Protein AF-A0A9W6NNM1-F1 (afdb_monomer_lite)

InterPro domains:
  IPR000524 Transcription regulator HTH, GntR [PF00392] (6-58)
  IPR000524 Transcription regulator HTH, GntR [PS50949] (2-71)
  IPR000524 Transcription regulator HTH, GntR [SM00345] (8-68)
  IPR004111 Tetracycline repressor TetR, C-terminal [PF02909] (150-247)
  IPR009057 Homedomain-like superfamily [SSF46689] (82-143)
  IPR036271 Tetracyclin repressor-like, C-terminal domain superfamily [SSF48498] (150-264)
  IPR036388 Winged helix-like DNA-binding domain superfamily [G3DSA:1.10.10.10] (6-77)
  IPR036390 Winged helix DNA-binding domain superfamily [SSF46785] (6-72)

Foldseek 3Di:
DQVLLVLLLLQQLLCDLVVVADAFRFDDDLVRSCVVQLADSVSSVSSVVVCVVLVQWDADPDDGGIHGHPCSNVSSVVDDRDPDSLVLSLVLLLVLLQVCCLPPNNVPDDLVSSCVSSHNRNSVCVCVNAVDDLSSLLVNLLVLLVVQAQDDDDDALLVSLVSLLVSLLVSCLSRLNNLVNADQDDVPHHPSSVNSLVSSLVRVVVVPDDSVRSSVLSVVSVCQSSVLSNQCRDPDPVCNVVSSVVSVVSSVVVSVVSSVVVVVD

Radius of gyration: 23.72 Å; chains: 1; bounding box: 53×34×66 Å

Structure (mmCIF, N/CA/C/O backbone):
data_AF-A0A9W6NNM1-F1
#
_entry.id   AF-A0A9W6NNM1-F1
#
loop_
_atom_site.group_PDB
_atom_site.id
_atom_site.type_symbol
_atom_site.label_atom_id
_atom_site.label_alt_id
_atom_site.label_comp_id
_atom_site.label_asym_id
_atom_site.label_entity_id
_atom_site.label_seq_id
_atom_site.pdbx_PDB_ins_code
_atom_site.Cartn_x
_atom_site.Cartn_y
_atom_site.Cartn_z
_atom_site.occupancy
_atom_site.B_iso_or_equiv
_atom_site.auth_seq_id
_atom_site.auth_comp_id
_atom_site.auth_asym_id
_atom_site.auth_atom_id
_atom_site.pdbx_PDB_model_num
ATOM 1 N N . MET A 1 1 ? 10.269 -14.898 -14.668 1.00 47.38 1 MET A N 1
ATOM 2 C CA . MET A 1 1 ? 10.491 -13.760 -15.596 1.00 47.38 1 MET A CA 1
ATOM 3 C C . MET A 1 1 ? 10.670 -12.488 -14.779 1.00 47.38 1 MET A C 1
ATOM 5 O O . MET A 1 1 ? 9.955 -12.329 -13.800 1.00 47.38 1 MET A O 1
ATOM 9 N N . THR A 1 2 ? 11.621 -11.609 -15.109 1.00 62.91 2 THR A N 1
ATOM 10 C CA . THR A 1 2 ? 11.837 -10.372 -14.338 1.00 62.91 2 THR A CA 1
ATOM 11 C C . THR A 1 2 ? 10.838 -9.312 -14.796 1.00 62.91 2 THR A C 1
ATOM 13 O O . THR A 1 2 ? 10.978 -8.783 -15.895 1.00 62.91 2 THR A O 1
ATOM 16 N N . ARG A 1 3 ? 9.840 -9.011 -13.957 1.00 73.44 3 ARG A N 1
ATOM 17 C CA . ARG A 1 3 ? 8.774 -8.016 -14.197 1.00 73.44 3 ARG A CA 1
ATOM 18 C C . ARG A 1 3 ? 9.312 -6.655 -14.688 1.00 73.44 3 ARG A C 1
ATOM 20 O O . ARG A 1 3 ? 8.684 -6.033 -15.526 1.00 73.44 3 ARG A O 1
ATOM 27 N N . PHE A 1 4 ? 10.538 -6.283 -14.297 1.00 78.38 4 PHE A N 1
ATOM 28 C CA . PHE A 1 4 ? 11.210 -5.045 -14.725 1.00 78.38 4 PHE A CA 1
ATOM 29 C C . PHE A 1 4 ? 11.399 -4.900 -16.237 1.00 78.38 4 PHE A C 1
ATOM 31 O O . PHE A 1 4 ? 11.200 -3.820 -16.778 1.00 78.38 4 PHE A O 1
ATOM 38 N N . ALA A 1 5 ? 11.791 -5.971 -16.932 1.00 84.81 5 ALA A N 1
ATOM 39 C CA . ALA A 1 5 ? 11.996 -5.884 -18.376 1.00 84.81 5 ALA A CA 1
ATOM 40 C C . ALA A 1 5 ? 10.668 -5.623 -19.105 1.00 84.81 5 ALA A C 1
ATOM 42 O O . ALA A 1 5 ? 10.653 -4.891 -20.086 1.00 84.81 5 ALA A O 1
ATOM 43 N N . ALA A 1 6 ? 9.561 -6.172 -18.593 1.00 85.12 6 ALA A N 1
ATOM 44 C CA . ALA A 1 6 ? 8.229 -5.947 -19.145 1.00 85.12 6 ALA A CA 1
ATOM 45 C C . ALA A 1 6 ? 7.755 -4.496 -18.954 1.00 85.12 6 ALA A C 1
ATOM 47 O O . ALA A 1 6 ? 7.124 -3.956 -19.853 1.00 85.12 6 ALA A O 1
ATOM 48 N N . ASP A 1 7 ? 8.107 -3.845 -17.842 1.00 84.75 7 ASP A N 1
ATOM 49 C CA . ASP A 1 7 ? 7.767 -2.431 -17.620 1.00 84.75 7 ASP A CA 1
ATOM 50 C C . ASP A 1 7 ? 8.522 -1.506 -18.588 1.00 84.75 7 ASP A C 1
ATOM 52 O O . ASP A 1 7 ? 7.923 -0.603 -19.165 1.00 84.75 7 ASP A O 1
ATOM 56 N N . ILE A 1 8 ? 9.816 -1.776 -18.821 1.00 88.12 8 ILE A N 1
ATOM 57 C CA . ILE A 1 8 ? 10.625 -1.050 -19.818 1.00 88.12 8 ILE A CA 1
ATOM 58 C C . ILE A 1 8 ? 10.005 -1.198 -21.210 1.00 88.12 8 ILE A C 1
ATOM 60 O O . ILE A 1 8 ? 9.885 -0.229 -21.954 1.00 88.12 8 ILE A O 1
ATOM 64 N N . VAL A 1 9 ? 9.606 -2.421 -21.564 1.00 89.81 9 VAL A N 1
ATOM 65 C CA . VAL A 1 9 ? 8.931 -2.710 -22.834 1.00 89.81 9 VAL A CA 1
ATOM 66 C C . VAL A 1 9 ? 7.615 -1.940 -22.927 1.00 89.81 9 VAL A C 1
ATOM 68 O O . VAL A 1 9 ? 7.349 -1.330 -23.958 1.00 89.81 9 VAL A O 1
ATOM 71 N N . ALA A 1 10 ? 6.810 -1.933 -21.863 1.00 87.38 10 ALA A N 1
ATOM 72 C CA . ALA A 1 10 ? 5.526 -1.248 -21.848 1.00 87.38 10 ALA A CA 1
ATOM 73 C C . ALA A 1 10 ? 5.683 0.265 -22.080 1.00 87.38 10 ALA A C 1
ATOM 75 O O . ALA A 1 10 ? 4.987 0.818 -22.927 1.00 87.38 10 ALA A O 1
ATOM 76 N N . ASP A 1 11 ? 6.610 0.931 -21.389 1.00 88.69 11 ASP A N 1
ATOM 77 C CA . ASP A 1 11 ? 6.893 2.361 -21.596 1.00 88.69 11 ASP A CA 1
ATOM 78 C C . ASP A 1 11 ? 7.367 2.662 -23.021 1.00 88.69 11 ASP A C 1
ATOM 80 O O . ASP A 1 11 ? 6.880 3.589 -23.667 1.00 88.69 11 ASP A O 1
ATOM 84 N N . LEU A 1 12 ? 8.276 1.842 -23.558 1.00 89.88 12 LEU A N 1
ATOM 85 C CA . LEU A 1 12 ? 8.754 2.024 -24.926 1.00 89.88 12 LEU A CA 1
ATOM 86 C C . LEU A 1 12 ? 7.632 1.805 -25.953 1.00 89.88 12 LEU A C 1
ATOM 88 O O . LEU A 1 12 ? 7.562 2.557 -26.923 1.00 89.88 12 LEU A O 1
ATOM 92 N N . ARG A 1 13 ? 6.702 0.866 -25.720 1.00 90.25 13 ARG A N 1
ATOM 93 C CA . ARG A 1 13 ? 5.467 0.745 -26.518 1.00 90.25 13 ARG A CA 1
ATOM 94 C C . ARG A 1 13 ? 4.619 2.012 -26.430 1.00 90.25 13 ARG A C 1
ATOM 96 O O . ARG A 1 13 ? 4.161 2.492 -27.460 1.00 90.25 13 ARG A O 1
ATOM 103 N N . ALA A 1 14 ? 4.434 2.565 -25.231 1.00 86.88 14 ALA A N 1
ATOM 104 C CA . ALA A 1 14 ? 3.648 3.781 -25.020 1.00 86.88 14 ALA A CA 1
ATOM 105 C C . ALA A 1 14 ? 4.206 4.962 -25.823 1.00 86.88 14 ALA A C 1
ATOM 107 O O . ALA A 1 14 ? 3.459 5.661 -26.498 1.00 86.88 14 ALA A O 1
ATOM 108 N N . ARG A 1 15 ? 5.532 5.131 -25.813 1.00 89.81 15 ARG A N 1
ATOM 109 C CA . ARG A 1 15 ? 6.238 6.165 -26.582 1.00 89.81 15 ARG A CA 1
ATOM 110 C C . ARG A 1 15 ? 6.127 5.960 -28.094 1.00 89.81 15 ARG A C 1
ATOM 112 O O . ARG A 1 15 ? 6.016 6.936 -28.828 1.00 89.81 15 ARG A O 1
ATOM 119 N N . ILE A 1 16 ? 6.110 4.711 -28.565 1.00 89.69 16 ILE A N 1
ATOM 120 C CA . ILE A 1 16 ? 5.834 4.397 -29.977 1.00 89.69 16 ILE A CA 1
ATOM 121 C C . ILE A 1 16 ? 4.392 4.786 -30.340 1.00 89.69 16 ILE A C 1
ATOM 123 O O . ILE A 1 16 ? 4.179 5.445 -31.354 1.00 89.69 16 ILE A O 1
ATOM 127 N N . VAL A 1 17 ? 3.406 4.435 -29.504 1.00 87.75 17 VAL A N 1
ATOM 128 C CA . VAL A 1 17 ? 1.986 4.786 -29.721 1.00 87.75 17 VAL A CA 1
ATOM 129 C C . VAL A 1 17 ? 1.766 6.300 -29.693 1.00 87.75 17 VAL A C 1
ATOM 131 O O . VAL A 1 17 ? 1.028 6.824 -30.522 1.00 87.75 17 VAL A O 1
ATOM 134 N N . ALA A 1 18 ? 2.424 7.009 -28.774 1.00 86.50 18 ALA A N 1
ATOM 135 C CA . ALA A 1 18 ? 2.362 8.465 -28.670 1.00 86.50 18 ALA A CA 1
ATOM 136 C C . ALA A 1 18 ? 3.067 9.190 -29.835 1.00 86.50 18 ALA A C 1
ATOM 138 O O . ALA A 1 18 ? 2.847 10.383 -30.034 1.00 86.50 18 ALA A O 1
ATOM 139 N N . GLY A 1 19 ? 3.891 8.483 -30.618 1.00 87.56 19 GLY A N 1
ATOM 140 C CA . GLY A 1 19 ? 4.673 9.052 -31.718 1.00 87.56 19 GLY A CA 1
ATOM 141 C C . GLY A 1 19 ? 5.993 9.707 -31.292 1.00 87.56 19 GLY A C 1
ATOM 142 O O . GLY A 1 19 ? 6.656 10.322 -32.130 1.00 87.56 19 GLY A O 1
ATOM 143 N N . ASP A 1 20 ? 6.393 9.546 -30.027 1.00 89.75 20 ASP A N 1
ATOM 144 C CA . ASP A 1 20 ? 7.685 9.997 -29.486 1.00 89.75 20 ASP A CA 1
ATOM 145 C C . ASP A 1 20 ? 8.862 9.151 -29.999 1.00 89.75 20 ASP A C 1
ATOM 147 O O . ASP A 1 20 ? 10.011 9.584 -29.941 1.00 89.75 20 ASP A O 1
ATOM 151 N N . LEU A 1 21 ? 8.582 7.921 -30.445 1.00 91.81 21 LEU A N 1
ATOM 152 C CA . LEU A 1 21 ? 9.523 7.014 -31.104 1.00 91.81 21 LEU A CA 1
ATOM 153 C C . LEU A 1 21 ? 8.916 6.553 -32.431 1.00 91.81 21 LEU A C 1
ATOM 155 O O . LEU A 1 21 ? 8.003 5.724 -32.450 1.00 91.81 21 LEU A O 1
ATOM 159 N N . LYS A 1 22 ? 9.403 7.100 -33.545 1.00 92.81 22 LYS A N 1
ATOM 160 C CA . LYS A 1 22 ? 8.799 6.885 -34.869 1.00 92.81 22 LYS A CA 1
ATOM 161 C C . LYS A 1 22 ? 9.407 5.684 -35.594 1.00 92.81 22 LYS A C 1
ATOM 163 O O . LYS A 1 22 ? 10.574 5.362 -35.373 1.00 92.81 22 LYS A O 1
ATOM 168 N N . PRO A 1 23 ? 8.665 5.046 -36.518 1.00 94.75 23 PRO A N 1
ATOM 169 C CA . PRO A 1 23 ? 9.226 4.024 -37.395 1.00 94.75 23 PRO A CA 1
ATOM 170 C C . PRO A 1 23 ? 10.518 4.476 -38.085 1.00 94.75 23 PRO A C 1
ATOM 172 O O . PRO A 1 23 ? 10.583 5.564 -38.655 1.00 94.75 23 PRO A O 1
ATOM 175 N N . GLY A 1 24 ? 11.547 3.630 -38.036 1.00 92.06 24 GLY A N 1
ATOM 176 C CA . GLY A 1 24 ? 12.879 3.914 -38.575 1.00 92.06 24 GLY A CA 1
ATOM 177 C C . GLY A 1 24 ? 13.810 4.689 -37.636 1.00 92.06 24 GLY A C 1
ATOM 178 O O . GLY A 1 24 ? 15.014 4.720 -37.896 1.00 92.06 24 GLY A O 1
ATOM 179 N N . GLU A 1 25 ? 13.312 5.263 -36.537 1.00 93.38 25 GLU A N 1
ATOM 180 C CA . GLU A 1 25 ? 14.163 5.883 -35.518 1.00 93.38 25 GLU A CA 1
ATOM 181 C C . GLU A 1 25 ? 14.853 4.830 -34.651 1.00 93.38 25 GLU A C 1
ATOM 183 O O . GLU A 1 25 ? 14.356 3.716 -34.447 1.00 93.38 25 GLU A O 1
ATOM 188 N N . PHE A 1 26 ? 16.020 5.194 -34.122 1.00 93.06 26 PHE A N 1
ATOM 189 C CA . PHE A 1 26 ? 16.743 4.351 -33.182 1.00 93.06 26 PHE A CA 1
ATOM 190 C C . PHE A 1 26 ? 15.998 4.264 -31.852 1.00 93.06 26 PHE A C 1
ATOM 192 O O . PHE A 1 26 ? 15.598 5.272 -31.271 1.00 93.06 26 PHE A O 1
ATOM 199 N N . LEU A 1 27 ? 15.879 3.045 -31.333 1.00 92.81 27 LEU A N 1
ATOM 200 C CA . LEU A 1 27 ? 15.485 2.839 -29.949 1.00 92.81 27 LEU A CA 1
ATOM 201 C C . LEU A 1 27 ? 16.597 3.305 -28.999 1.00 92.81 27 LEU A C 1
ATOM 203 O O . LEU A 1 27 ? 17.778 3.224 -29.358 1.00 92.81 27 LEU A O 1
ATOM 207 N N . PRO A 1 28 ? 16.242 3.699 -27.760 1.00 93.00 28 PRO A N 1
ATOM 208 C CA . PRO A 1 28 ? 17.223 3.966 -26.721 1.00 93.00 28 PRO A CA 1
ATOM 209 C C . PRO A 1 28 ? 18.210 2.806 -26.568 1.00 93.00 28 PRO A C 1
ATOM 211 O O . PRO A 1 28 ? 17.838 1.630 -26.511 1.00 93.00 28 PRO A O 1
ATOM 214 N N . THR A 1 29 ? 19.488 3.144 -26.482 1.00 93.19 29 THR A N 1
ATOM 215 C CA . THR A 1 29 ? 20.568 2.187 -26.259 1.00 93.19 29 THR A CA 1
ATOM 216 C C . THR A 1 29 ? 20.447 1.539 -24.880 1.00 93.19 29 THR A C 1
ATOM 218 O O . THR A 1 29 ? 19.875 2.106 -23.948 1.00 93.19 29 THR A O 1
ATOM 221 N N . ALA A 1 30 ? 21.081 0.377 -24.687 1.00 90.81 30 ALA A N 1
ATOM 222 C CA . ALA A 1 30 ? 21.133 -0.265 -23.371 1.00 90.81 30 ALA A CA 1
ATOM 223 C C . ALA A 1 30 ? 21.687 0.677 -22.279 1.00 90.81 30 ALA A C 1
ATOM 225 O O . ALA A 1 30 ? 21.234 0.624 -21.135 1.00 90.81 30 ALA A O 1
ATOM 226 N N . LYS A 1 31 ? 22.623 1.573 -22.633 1.00 89.75 31 LYS A N 1
ATOM 227 C CA . LYS A 1 31 ? 23.178 2.594 -21.731 1.00 89.75 31 LYS A CA 1
ATOM 228 C C . LYS A 1 31 ? 22.125 3.631 -21.330 1.00 89.75 31 LYS A C 1
ATOM 230 O O . LYS A 1 31 ? 22.012 3.945 -20.148 1.00 89.75 31 LYS A O 1
ATOM 235 N N . GLU A 1 32 ? 21.352 4.136 -22.287 1.00 91.50 32 GLU A N 1
ATOM 236 C CA . GLU A 1 32 ? 20.282 5.109 -22.035 1.00 91.50 32 GLU A CA 1
ATOM 237 C C . GLU A 1 32 ? 19.132 4.488 -21.237 1.00 91.50 32 GLU A C 1
ATOM 239 O O . GLU A 1 32 ? 18.669 5.095 -20.273 1.00 91.50 32 GLU A O 1
ATOM 244 N N . ILE A 1 33 ? 18.740 3.247 -21.551 1.00 90.56 33 ILE A N 1
ATOM 245 C CA . ILE A 1 33 ? 17.739 2.495 -20.778 1.00 90.56 33 ILE A CA 1
ATOM 246 C C . ILE A 1 33 ? 18.215 2.320 -19.332 1.00 90.56 33 ILE A C 1
ATOM 248 O O . ILE A 1 33 ? 17.487 2.647 -18.399 1.00 90.56 33 ILE A O 1
ATOM 252 N N . THR A 1 34 ? 19.455 1.864 -19.134 1.00 90.31 34 THR A N 1
ATOM 253 C CA . THR A 1 34 ? 20.061 1.701 -17.800 1.00 90.31 34 THR A CA 1
ATOM 254 C C . THR A 1 34 ? 20.037 3.024 -17.025 1.00 90.31 34 THR A C 1
ATOM 256 O O . THR A 1 34 ? 19.608 3.054 -15.873 1.00 90.31 34 THR A O 1
ATOM 259 N N . ALA A 1 35 ? 20.436 4.133 -17.655 1.00 87.38 35 ALA A N 1
ATOM 260 C CA . ALA A 1 35 ? 20.478 5.445 -17.011 1.00 87.38 35 ALA A CA 1
ATOM 261 C C . ALA A 1 35 ? 19.081 5.991 -16.654 1.00 87.38 35 ALA A C 1
ATOM 263 O O . ALA A 1 35 ? 18.896 6.520 -15.553 1.00 87.38 35 ALA A O 1
ATOM 264 N N . GLY A 1 36 ? 18.107 5.850 -17.559 1.00 85.88 36 GLY A N 1
ATOM 265 C CA . GLY A 1 36 ? 16.739 6.349 -17.381 1.00 85.88 36 GLY A CA 1
ATOM 266 C C . GLY A 1 36 ? 15.908 5.526 -16.395 1.00 85.88 36 GLY A C 1
ATOM 267 O O . GLY A 1 36 ? 15.121 6.082 -15.630 1.00 85.88 36 GLY A O 1
ATOM 268 N N . TRP A 1 37 ? 16.117 4.209 -16.366 1.00 86.62 37 TRP A N 1
ATOM 269 C CA . TRP A 1 37 ? 15.367 3.286 -15.509 1.00 86.62 37 TRP A CA 1
ATOM 270 C C . TRP A 1 37 ? 16.076 2.930 -14.204 1.00 86.62 37 TRP A C 1
ATOM 272 O O . TRP A 1 37 ? 15.474 2.311 -13.329 1.00 86.62 37 TRP A O 1
ATOM 282 N N . GLY A 1 38 ? 17.362 3.269 -14.073 1.00 84.19 38 GLY A N 1
ATOM 283 C CA . GLY A 1 38 ? 18.204 2.761 -12.988 1.00 84.19 38 GLY A CA 1
ATOM 284 C C . GLY A 1 38 ? 18.326 1.234 -12.999 1.00 84.19 38 GLY A C 1
ATOM 285 O O . GLY A 1 38 ? 18.593 0.633 -11.962 1.00 84.19 38 GLY A O 1
ATOM 286 N N . ALA A 1 39 ? 18.073 0.596 -14.144 1.00 87.06 39 ALA A N 1
ATOM 287 C CA . ALA A 1 39 ? 18.099 -0.852 -14.304 1.00 87.06 39 ALA A CA 1
ATOM 288 C C . ALA A 1 39 ? 19.531 -1.367 -14.491 1.00 87.06 39 ALA A C 1
ATOM 290 O O . ALA A 1 39 ? 20.412 -0.626 -14.917 1.00 87.06 39 ALA A O 1
ATOM 291 N N . THR A 1 40 ? 19.772 -2.655 -14.237 1.00 88.00 40 THR A N 1
ATOM 292 C CA . THR A 1 40 ? 21.024 -3.288 -14.682 1.00 88.00 40 THR A CA 1
ATOM 293 C C . THR A 1 40 ? 21.082 -3.406 -16.206 1.00 88.00 40 THR A C 1
ATOM 295 O O . THR A 1 40 ? 20.058 -3.555 -16.880 1.00 88.00 40 THR A O 1
ATOM 298 N N . THR A 1 41 ? 22.299 -3.466 -16.747 1.00 89.12 41 THR A N 1
ATOM 299 C CA . THR A 1 41 ? 22.547 -3.712 -18.174 1.00 89.12 41 THR A CA 1
ATOM 300 C C . THR A 1 41 ? 21.880 -5.003 -18.670 1.00 89.12 41 THR A C 1
ATOM 302 O O . THR A 1 41 ? 21.341 -5.041 -19.773 1.00 89.12 41 THR A O 1
ATOM 305 N N . ALA A 1 42 ? 21.858 -6.060 -17.848 1.00 88.50 42 ALA A N 1
ATOM 306 C CA . ALA A 1 42 ? 21.208 -7.327 -18.190 1.00 88.50 42 ALA A CA 1
ATOM 307 C C . ALA A 1 42 ? 19.686 -7.170 -18.360 1.00 88.50 42 ALA A C 1
ATOM 309 O O . ALA A 1 42 ? 19.101 -7.729 -19.289 1.00 88.50 42 ALA A O 1
ATOM 310 N N . THR A 1 43 ? 19.044 -6.376 -17.498 1.00 89.44 43 THR A N 1
ATOM 311 C CA . THR A 1 43 ? 17.615 -6.063 -17.612 1.00 89.44 43 THR A CA 1
ATOM 312 C C . THR A 1 43 ? 17.321 -5.222 -18.856 1.00 89.44 43 THR A C 1
ATOM 314 O O . THR A 1 43 ? 16.353 -5.514 -19.558 1.00 89.44 43 THR A O 1
ATOM 317 N N . ALA A 1 44 ? 18.174 -4.241 -19.174 1.00 91.06 44 ALA A N 1
ATOM 318 C CA . ALA A 1 44 ? 18.038 -3.432 -20.387 1.00 91.06 44 ALA A CA 1
ATOM 319 C C . ALA A 1 44 ? 18.110 -4.294 -21.661 1.00 91.06 44 ALA A C 1
ATOM 321 O O . ALA A 1 44 ? 17.214 -4.226 -22.500 1.00 91.06 44 ALA A O 1
ATOM 322 N N . TYR A 1 45 ? 19.110 -5.177 -21.773 1.00 92.38 45 TYR A N 1
ATOM 323 C CA . TYR A 1 45 ? 19.209 -6.094 -22.915 1.00 92.38 45 TYR A CA 1
ATOM 324 C C . TYR A 1 45 ? 18.016 -7.043 -23.018 1.00 92.38 45 TYR A C 1
ATOM 326 O O . TYR A 1 45 ? 17.551 -7.331 -24.119 1.00 92.38 45 TYR A O 1
ATOM 334 N N . LYS A 1 46 ? 17.481 -7.501 -21.884 1.00 91.81 46 LYS A N 1
ATOM 335 C CA . LYS A 1 46 ? 16.293 -8.354 -21.875 1.00 91.81 46 LYS A CA 1
ATOM 336 C C . LYS A 1 46 ? 15.047 -7.625 -22.380 1.00 91.81 46 LYS A C 1
ATOM 338 O O . LYS A 1 46 ? 14.276 -8.219 -23.124 1.00 91.81 46 LYS A O 1
ATOM 343 N N . ALA A 1 47 ? 14.864 -6.357 -22.015 1.00 91.69 47 ALA A N 1
ATOM 344 C CA . ALA A 1 47 ? 13.779 -5.531 -22.542 1.00 91.69 47 ALA A CA 1
ATOM 345 C C . ALA A 1 47 ? 13.920 -5.303 -24.057 1.00 91.69 47 ALA A C 1
ATOM 347 O O . ALA A 1 47 ? 12.957 -5.467 -24.801 1.00 91.69 47 ALA A O 1
ATOM 348 N N . MET A 1 48 ? 15.136 -5.005 -24.526 1.00 93.44 48 MET A N 1
ATOM 349 C CA . MET A 1 48 ? 15.428 -4.855 -25.957 1.00 93.44 48 MET A CA 1
ATOM 350 C C . MET A 1 48 ? 15.139 -6.137 -26.750 1.00 93.44 48 MET A C 1
ATOM 352 O O . MET A 1 48 ? 14.596 -6.070 -27.850 1.00 93.44 48 MET A O 1
ATOM 356 N N . GLU A 1 49 ? 15.467 -7.307 -26.196 1.00 92.56 49 GLU A N 1
ATOM 357 C CA . GLU A 1 49 ? 15.163 -8.586 -26.842 1.00 92.56 49 GLU A CA 1
ATOM 358 C C . GLU A 1 49 ? 13.654 -8.870 -26.887 1.00 92.56 49 GLU A C 1
ATOM 360 O O . GLU A 1 49 ? 13.168 -9.358 -27.903 1.00 92.56 49 GLU A O 1
ATOM 365 N N . LEU A 1 50 ? 12.895 -8.511 -25.846 1.00 92.69 50 LEU A N 1
ATOM 366 C CA . LEU A 1 50 ? 11.431 -8.638 -25.848 1.00 92.69 50 LEU A CA 1
ATOM 367 C C . LEU A 1 50 ? 10.777 -7.757 -26.921 1.00 92.69 50 LEU A C 1
ATOM 369 O O . LEU A 1 50 ? 9.973 -8.258 -27.701 1.00 92.69 50 LEU A O 1
ATOM 373 N N . LEU A 1 51 ? 11.186 -6.487 -27.043 1.00 92.31 51 LEU A N 1
ATOM 374 C CA . LEU A 1 51 ? 10.713 -5.605 -28.124 1.00 92.31 51 LEU A CA 1
ATOM 375 C C . LEU A 1 51 ? 10.973 -6.209 -29.510 1.00 92.31 51 LEU A C 1
ATOM 377 O O . LEU A 1 51 ? 10.165 -6.069 -30.426 1.00 92.31 51 LEU A O 1
ATOM 381 N N . ARG A 1 52 ? 12.105 -6.900 -29.666 1.00 93.44 52 ARG A N 1
ATOM 382 C CA . ARG A 1 52 ? 12.471 -7.564 -30.917 1.00 93.44 52 ARG A CA 1
ATOM 383 C C . ARG A 1 52 ? 11.609 -8.799 -31.190 1.00 93.44 52 ARG A C 1
ATOM 385 O O . ARG A 1 52 ? 11.213 -9.018 -32.329 1.00 93.44 52 ARG A O 1
ATOM 392 N N . GLN A 1 53 ? 11.317 -9.596 -30.163 1.00 92.31 53 GLN A N 1
ATOM 393 C CA . GLN A 1 53 ? 10.438 -10.770 -30.259 1.00 92.31 53 GLN A CA 1
ATOM 394 C C . GLN A 1 53 ? 8.993 -10.388 -30.587 1.00 92.31 53 GLN A C 1
ATOM 396 O O . GLN A 1 53 ? 8.311 -11.119 -31.297 1.00 92.31 53 GLN A O 1
ATOM 401 N N . GLU A 1 54 ? 8.554 -9.225 -30.119 1.00 90.88 54 GLU A N 1
ATOM 402 C CA . GLU A 1 54 ? 7.228 -8.670 -30.395 1.00 90.88 54 GLU A CA 1
ATOM 403 C C . GLU A 1 54 ? 7.133 -7.981 -31.760 1.00 90.88 54 GLU A C 1
ATOM 405 O O . GLU A 1 54 ? 6.062 -7.526 -32.140 1.00 90.88 54 GLU A O 1
ATOM 410 N N . GLY A 1 55 ? 8.238 -7.884 -32.505 1.00 91.19 55 GLY A N 1
ATOM 411 C CA . GLY A 1 55 ? 8.269 -7.222 -33.809 1.00 91.19 55 GLY A CA 1
ATOM 412 C C . GLY A 1 55 ? 8.244 -5.694 -33.742 1.00 91.19 55 GLY A C 1
ATOM 413 O O . GLY A 1 55 ? 8.150 -5.056 -34.783 1.00 91.19 55 GLY A O 1
ATOM 414 N N . LEU A 1 56 ? 8.374 -5.094 -32.554 1.00 91.88 56 LEU A N 1
ATOM 415 C CA . LEU A 1 56 ? 8.441 -3.639 -32.352 1.00 91.88 56 LEU A CA 1
ATOM 416 C C . LEU A 1 56 ? 9.818 -3.063 -32.708 1.00 91.88 56 LEU A C 1
ATOM 418 O O . LEU A 1 56 ? 9.944 -1.881 -33.024 1.00 91.88 56 LEU A O 1
ATOM 422 N N . ALA A 1 57 ? 10.855 -3.901 -32.646 1.00 94.06 57 ALA A N 1
ATOM 423 C CA . ALA A 1 57 ? 12.238 -3.526 -32.899 1.00 94.06 57 ALA A CA 1
ATOM 424 C C . ALA A 1 57 ? 12.912 -4.464 -33.906 1.00 94.06 57 ALA A C 1
ATOM 426 O O . ALA A 1 57 ? 12.757 -5.683 -33.834 1.00 94.06 57 ALA A O 1
ATOM 427 N N . ALA A 1 58 ? 13.753 -3.914 -34.779 1.00 92.88 58 ALA A N 1
ATOM 428 C CA . ALA A 1 58 ? 14.626 -4.685 -35.662 1.00 92.88 58 ALA A CA 1
ATOM 429 C C . ALA A 1 58 ? 16.080 -4.215 -35.550 1.00 92.88 58 ALA A C 1
ATOM 431 O O . ALA A 1 58 ? 16.357 -3.054 -35.255 1.00 92.88 58 ALA A O 1
ATOM 432 N N . LYS A 1 59 ? 17.032 -5.124 -35.796 1.00 91.06 59 LYS A N 1
ATOM 433 C CA . LYS A 1 59 ? 18.443 -4.743 -35.944 1.00 91.06 59 LYS A CA 1
ATOM 434 C C . LYS A 1 59 ? 18.608 -3.914 -37.213 1.00 91.06 59 LYS A C 1
ATOM 436 O O . LYS A 1 59 ? 18.029 -4.245 -38.244 1.00 91.06 59 LYS A O 1
ATOM 441 N N . VAL A 1 60 ? 19.434 -2.875 -37.148 1.00 87.75 60 VAL A N 1
ATOM 442 C CA . VAL A 1 60 ? 19.771 -2.086 -38.338 1.00 87.75 60 VAL A CA 1
ATOM 443 C C . VAL A 1 60 ? 20.559 -2.946 -39.325 1.00 87.75 60 VAL A C 1
ATOM 445 O O . VAL A 1 60 ? 21.462 -3.681 -38.931 1.00 87.75 60 VAL A O 1
ATOM 448 N N . VAL A 1 61 ? 20.233 -2.842 -40.617 1.00 76.44 61 VAL A N 1
ATOM 449 C CA . VAL A 1 61 ? 20.878 -3.619 -41.694 1.00 76.44 61 VAL A CA 1
ATOM 450 C C . VAL A 1 61 ? 22.368 -3.273 -41.834 1.00 76.44 61 VAL A C 1
ATOM 452 O O . VAL A 1 61 ? 23.181 -4.133 -42.162 1.00 76.44 61 VAL A O 1
ATOM 455 N N . ARG A 1 62 ? 22.740 -2.013 -41.572 1.00 75.62 62 ARG A N 1
ATOM 456 C CA . ARG A 1 62 ? 24.124 -1.520 -41.560 1.00 75.62 62 ARG A CA 1
ATOM 457 C C . ARG A 1 62 ? 24.334 -0.606 -40.350 1.00 75.62 62 ARG A C 1
ATOM 459 O O . ARG A 1 62 ? 23.875 0.530 -40.365 1.00 75.62 62 ARG A O 1
ATOM 466 N N . GLY A 1 63 ? 25.007 -1.099 -39.310 1.00 73.12 63 GLY A N 1
ATOM 467 C CA . GLY A 1 63 ? 25.311 -0.339 -38.090 1.00 73.12 63 GLY A CA 1
ATOM 468 C C . GLY A 1 63 ? 25.064 -1.128 -36.802 1.00 73.12 63 GLY A C 1
ATOM 469 O O . GLY A 1 63 ? 24.763 -2.319 -36.838 1.00 73.12 63 GLY A O 1
ATOM 470 N N . ILE A 1 64 ? 25.202 -0.454 -35.657 1.00 76.88 64 ILE A N 1
ATOM 471 C CA . ILE A 1 64 ? 24.953 -1.017 -34.322 1.00 76.88 64 ILE A CA 1
ATOM 472 C C . ILE A 1 64 ? 23.727 -0.319 -33.733 1.00 76.88 64 ILE A C 1
ATOM 474 O O . ILE A 1 64 ? 23.714 0.903 -33.621 1.00 76.88 64 ILE A O 1
ATOM 478 N N . GLY A 1 65 ? 22.711 -1.088 -33.341 1.00 85.00 65 GLY A N 1
ATOM 479 C CA . GLY A 1 65 ? 21.512 -0.559 -32.691 1.00 85.00 65 GLY A CA 1
ATOM 480 C C . GLY A 1 65 ? 20.241 -1.308 -33.075 1.00 85.00 65 GLY A C 1
ATOM 481 O O . GLY A 1 65 ? 20.258 -2.217 -33.910 1.00 85.00 65 GLY A O 1
ATOM 482 N N . LEU A 1 66 ? 19.140 -0.911 -32.443 1.00 92.56 66 LEU A N 1
ATOM 483 C CA . LEU A 1 66 ? 17.793 -1.327 -32.813 1.00 92.56 66 LEU A CA 1
ATOM 484 C C . LEU A 1 66 ? 17.028 -0.115 -33.337 1.00 92.56 66 LEU A C 1
ATOM 486 O O . LEU A 1 66 ? 17.189 0.980 -32.803 1.00 92.56 66 LEU A O 1
ATOM 490 N N . VAL A 1 67 ? 16.194 -0.329 -34.346 1.00 94.56 67 VAL A N 1
ATOM 491 C CA . VAL A 1 67 ? 15.261 0.671 -34.876 1.00 94.56 67 VAL A CA 1
ATOM 492 C C . VAL A 1 67 ? 13.827 0.207 -34.691 1.00 94.56 67 VAL A C 1
ATOM 494 O O . VAL A 1 67 ? 13.554 -0.998 -34.704 1.00 94.56 67 VAL A O 1
ATOM 497 N N . VAL A 1 68 ? 12.924 1.166 -34.524 1.00 94.94 68 VAL A N 1
ATOM 498 C CA . VAL A 1 68 ? 11.477 0.933 -34.489 1.00 94.94 68 VAL A CA 1
ATOM 499 C C . VAL A 1 68 ? 11.028 0.421 -35.859 1.00 94.94 68 VAL A C 1
ATOM 501 O O . VAL A 1 68 ? 11.377 1.006 -36.888 1.00 94.94 68 VAL A O 1
ATOM 504 N N . THR A 1 69 ? 10.285 -0.684 -35.900 1.00 94.94 69 THR A N 1
ATOM 505 C CA . THR A 1 69 ? 9.804 -1.266 -37.166 1.00 94.94 69 THR A CA 1
ATOM 506 C C . THR A 1 69 ? 8.654 -0.453 -37.764 1.00 94.94 69 THR A C 1
ATOM 508 O O . THR A 1 69 ? 8.006 0.337 -37.079 1.00 94.94 69 THR A O 1
ATOM 511 N N . ALA A 1 70 ? 8.380 -0.654 -39.058 1.00 92.56 70 ALA A N 1
ATOM 512 C CA . ALA A 1 70 ? 7.255 -0.012 -39.743 1.00 92.56 70 ALA A CA 1
ATOM 513 C C . ALA A 1 70 ? 5.901 -0.357 -39.097 1.00 92.56 70 ALA A C 1
ATOM 515 O O . ALA A 1 70 ? 5.063 0.523 -38.918 1.00 92.56 70 ALA A O 1
ATOM 516 N N . ASP A 1 71 ? 5.731 -1.615 -38.684 1.00 91.38 71 ASP A N 1
ATOM 517 C CA . ASP A 1 71 ? 4.493 -2.118 -38.084 1.00 91.38 71 ASP A CA 1
ATOM 518 C C . ASP A 1 71 ? 4.387 -1.822 -36.578 1.00 91.38 71 ASP A C 1
ATOM 520 O O . ASP A 1 71 ? 3.344 -2.075 -35.968 1.00 91.38 71 ASP A O 1
ATOM 524 N N . ALA A 1 72 ? 5.440 -1.271 -35.959 1.00 88.62 72 ALA A N 1
ATOM 525 C CA . ALA A 1 72 ? 5.499 -1.076 -34.514 1.00 88.62 72 ALA A CA 1
ATOM 526 C C . ALA A 1 72 ? 4.322 -0.269 -33.937 1.00 88.62 72 ALA A C 1
ATOM 528 O O . ALA A 1 72 ? 3.819 -0.683 -32.895 1.00 88.62 72 ALA A O 1
ATOM 529 N N . PRO A 1 73 ? 3.822 0.820 -34.563 1.00 87.44 73 PRO A N 1
ATOM 530 C CA . PRO A 1 73 ? 2.665 1.545 -34.037 1.00 87.44 73 PRO A CA 1
ATOM 531 C C . PRO A 1 73 ? 1.401 0.683 -33.969 1.00 87.44 73 PRO A C 1
ATOM 533 O O . PRO A 1 73 ? 0.694 0.716 -32.964 1.00 87.44 73 PRO A O 1
ATOM 536 N N . ALA A 1 74 ? 1.140 -0.132 -34.997 1.00 86.69 74 ALA A N 1
ATOM 537 C CA . ALA A 1 74 ? -0.021 -1.020 -35.034 1.00 86.69 74 ALA A CA 1
ATOM 538 C C . ALA A 1 74 ? 0.103 -2.151 -34.001 1.00 86.69 74 ALA A C 1
ATOM 540 O O . ALA A 1 74 ? -0.848 -2.440 -33.276 1.00 86.69 74 ALA A O 1
ATOM 541 N N . VAL A 1 75 ? 1.296 -2.746 -33.888 1.00 86.06 75 VAL A N 1
ATOM 542 C CA . VAL A 1 75 ? 1.589 -3.779 -32.886 1.00 86.06 75 VAL A CA 1
ATOM 543 C C . VAL A 1 75 ? 1.495 -3.215 -31.467 1.00 86.06 75 VAL A C 1
ATOM 545 O O . VAL A 1 75 ? 0.934 -3.868 -30.591 1.00 86.06 75 VAL A O 1
ATOM 548 N N . ALA A 1 76 ? 2.013 -2.009 -31.222 1.00 84.56 76 ALA A N 1
ATOM 549 C CA . ALA A 1 76 ? 2.009 -1.374 -29.908 1.00 84.56 76 ALA A CA 1
ATOM 550 C C . ALA A 1 76 ? 0.606 -0.913 -29.484 1.00 84.56 76 ALA A C 1
ATOM 552 O O . ALA A 1 76 ? 0.248 -1.088 -28.322 1.00 84.56 76 ALA A O 1
ATOM 553 N N . ALA A 1 77 ? -0.209 -0.396 -30.411 1.00 82.50 77 ALA A N 1
ATOM 554 C CA . ALA A 1 77 ? -1.577 0.057 -30.140 1.00 82.50 77 ALA A CA 1
ATOM 555 C C . ALA A 1 77 ? -2.529 -1.075 -29.714 1.00 82.50 77 ALA A C 1
ATOM 557 O O . ALA A 1 77 ? -3.552 -0.816 -29.083 1.00 82.50 77 ALA A O 1
ATOM 558 N N . ALA A 1 78 ? -2.188 -2.333 -30.013 1.00 84.62 78 ALA A N 1
ATOM 559 C CA . ALA A 1 78 ? -2.917 -3.498 -29.512 1.00 84.62 78 ALA A CA 1
ATOM 560 C C . ALA A 1 78 ? -2.763 -3.706 -27.988 1.00 84.62 78 ALA A C 1
ATOM 562 O O . ALA A 1 78 ? -3.463 -4.535 -27.406 1.00 84.62 78 ALA A O 1
ATOM 563 N N . TRP A 1 79 ? -1.861 -2.968 -27.332 1.00 74.75 79 TRP A N 1
ATOM 564 C CA . TRP A 1 79 ? -1.616 -3.030 -25.893 1.00 74.75 79 TRP A CA 1
ATOM 565 C C . TRP A 1 79 ? -2.188 -1.799 -25.181 1.00 74.75 79 TRP A C 1
ATOM 567 O O . TRP A 1 79 ? -2.126 -0.684 -25.692 1.00 74.75 79 TRP A O 1
ATOM 577 N N . ALA A 1 80 ? -2.711 -1.985 -23.965 1.00 66.38 80 ALA A N 1
ATOM 578 C CA . ALA A 1 80 ? -3.161 -0.866 -23.139 1.00 66.38 80 ALA A CA 1
ATOM 579 C C . ALA A 1 80 ? -1.975 0.056 -22.776 1.00 66.38 80 ALA A C 1
ATOM 581 O O . ALA A 1 80 ? -0.905 -0.464 -22.435 1.00 66.38 80 ALA A O 1
ATOM 582 N N . PRO A 1 81 ? -2.143 1.396 -22.809 1.00 61.66 81 PRO A N 1
ATOM 583 C CA . PRO A 1 81 ? -1.089 2.315 -22.400 1.00 61.66 81 PRO A CA 1
ATOM 584 C C . PRO A 1 81 ? -0.751 2.070 -20.920 1.00 61.66 81 PRO A C 1
ATOM 586 O O . PRO A 1 81 ? -1.657 2.041 -20.080 1.00 61.66 81 PRO A O 1
ATOM 589 N N . PRO A 1 82 ? 0.525 1.842 -20.579 1.00 62.56 82 PRO A N 1
ATOM 590 C CA . PRO A 1 82 ? 0.923 1.623 -19.200 1.00 62.56 82 PRO A CA 1
ATOM 591 C C . PRO A 1 82 ? 0.885 2.927 -18.385 1.00 62.56 82 PRO A C 1
ATOM 593 O O . PRO A 1 82 ? 0.904 4.020 -18.954 1.00 62.56 82 PRO A O 1
ATOM 596 N N . PRO A 1 83 ? 0.891 2.823 -17.043 1.00 65.38 83 PRO A N 1
ATOM 597 C CA . PRO A 1 83 ? 1.217 3.942 -16.161 1.00 65.38 83 PRO A CA 1
ATOM 598 C C . PRO A 1 83 ? 2.546 4.604 -16.548 1.00 65.38 83 PRO A C 1
ATOM 600 O O . PRO A 1 83 ? 3.418 3.953 -17.131 1.00 65.38 83 PRO A O 1
ATOM 603 N N . ALA A 1 84 ? 2.726 5.875 -16.178 1.00 73.75 84 ALA A N 1
ATOM 604 C CA . ALA A 1 84 ? 3.973 6.592 -16.426 1.00 73.75 84 ALA A CA 1
ATOM 605 C C . ALA A 1 84 ? 5.181 5.816 -15.865 1.00 73.75 84 ALA A C 1
ATOM 607 O O . ALA A 1 84 ? 5.100 5.225 -14.786 1.00 73.75 84 ALA A O 1
ATOM 608 N N . HIS A 1 85 ? 6.316 5.853 -16.574 1.00 74.56 85 HIS A N 1
ATOM 609 C CA . HIS A 1 85 ? 7.573 5.181 -16.201 1.00 74.56 85 HIS A CA 1
ATOM 610 C C . HIS A 1 85 ? 7.889 5.260 -14.696 1.00 74.56 85 HIS A C 1
ATOM 612 O O . HIS A 1 85 ? 8.109 4.242 -14.034 1.00 74.56 85 HIS A O 1
ATOM 618 N N . GLY A 1 86 ? 7.845 6.468 -14.127 1.00 79.06 86 GLY A N 1
ATOM 619 C CA . GLY A 1 86 ? 8.151 6.672 -12.712 1.00 79.06 86 GLY A CA 1
ATOM 620 C C . GLY A 1 86 ? 7.198 5.958 -11.755 1.00 79.06 86 GLY A C 1
ATOM 621 O O . GLY A 1 86 ? 7.645 5.424 -10.736 1.00 79.06 86 GLY A O 1
ATOM 622 N N . ASP A 1 87 ? 5.917 5.866 -12.107 1.00 82.75 87 ASP A N 1
ATOM 623 C CA . ASP A 1 87 ? 4.912 5.171 -11.305 1.00 82.75 87 ASP A CA 1
ATOM 624 C C . ASP A 1 87 ? 5.149 3.659 -11.318 1.00 82.75 87 ASP A C 1
ATOM 626 O O . ASP A 1 87 ? 5.027 3.009 -10.279 1.00 82.75 87 ASP A O 1
ATOM 630 N N . LEU A 1 88 ? 5.574 3.093 -12.454 1.00 82.50 88 LEU A N 1
ATOM 631 C CA . LEU A 1 88 ? 5.928 1.673 -12.558 1.00 82.50 88 LEU A CA 1
ATOM 632 C C . LEU A 1 88 ? 7.140 1.319 -11.692 1.00 82.50 88 LEU A C 1
ATOM 634 O O . LEU A 1 88 ? 7.123 0.317 -10.966 1.00 82.50 88 LEU A O 1
ATOM 638 N N . VAL A 1 89 ? 8.192 2.144 -11.734 1.00 85.00 89 VAL A N 1
ATOM 639 C CA . VAL A 1 89 ? 9.384 1.923 -10.904 1.00 85.00 89 VAL A CA 1
ATOM 640 C C . VAL A 1 89 ? 9.036 2.050 -9.422 1.00 85.00 89 VAL A C 1
ATOM 642 O O . VAL A 1 89 ? 9.397 1.168 -8.635 1.00 85.00 89 VAL A O 1
ATOM 645 N N . ARG A 1 90 ? 8.276 3.085 -9.038 1.00 90.62 90 ARG A N 1
ATOM 646 C CA . ARG A 1 90 ? 7.805 3.277 -7.660 1.00 90.62 90 ARG A CA 1
ATOM 647 C C . ARG A 1 90 ? 6.948 2.104 -7.189 1.00 90.62 90 ARG A C 1
ATOM 649 O O . ARG A 1 90 ? 7.228 1.546 -6.130 1.00 90.62 90 ARG A O 1
ATOM 656 N N . ALA A 1 91 ? 5.963 1.673 -7.974 1.00 89.44 91 ALA A N 1
ATOM 657 C CA . ALA A 1 91 ? 5.091 0.551 -7.625 1.00 89.44 91 ALA A CA 1
ATOM 658 C C . ALA A 1 91 ? 5.885 -0.737 -7.359 1.00 89.44 91 ALA A C 1
ATOM 660 O O . ALA A 1 91 ? 5.552 -1.512 -6.458 1.00 89.44 91 ALA A O 1
ATOM 661 N N . ARG A 1 92 ? 6.978 -0.964 -8.093 1.00 87.75 92 ARG A N 1
ATOM 662 C CA . ARG A 1 92 ? 7.852 -2.122 -7.872 1.00 87.75 92 ARG A CA 1
ATOM 663 C C . ARG A 1 92 ? 8.764 -2.003 -6.675 1.00 87.75 92 ARG A C 1
ATOM 665 O O . ARG A 1 92 ? 8.937 -3.003 -5.982 1.00 87.75 92 ARG A O 1
ATOM 672 N N . ILE A 1 93 ? 9.318 -0.820 -6.426 1.00 93.25 93 ILE A N 1
ATOM 673 C CA . ILE A 1 93 ? 10.031 -0.540 -5.178 1.00 93.25 93 ILE A CA 1
ATOM 674 C C . ILE A 1 93 ? 9.121 -0.875 -3.991 1.00 93.25 93 ILE A C 1
ATOM 676 O O . ILE A 1 93 ? 9.516 -1.633 -3.109 1.00 93.25 93 ILE A O 1
ATOM 680 N N . VAL A 1 94 ? 7.885 -0.376 -4.019 1.00 95.50 94 VAL A N 1
ATOM 681 C CA . VAL A 1 94 ? 6.889 -0.592 -2.965 1.00 95.50 94 VAL A CA 1
ATOM 682 C C . VAL A 1 94 ? 6.522 -2.069 -2.837 1.00 95.50 94 VAL A C 1
ATOM 684 O O . VAL A 1 94 ? 6.563 -2.608 -1.737 1.00 95.50 94 VAL A O 1
ATOM 687 N N . THR A 1 95 ? 6.236 -2.752 -3.950 1.00 94.88 95 THR A N 1
ATOM 688 C CA . THR A 1 95 ? 5.921 -4.193 -3.948 1.00 94.88 95 THR A CA 1
ATOM 689 C C . THR A 1 95 ? 7.063 -5.010 -3.341 1.00 94.88 95 THR A C 1
ATOM 691 O O . THR A 1 95 ? 6.833 -5.839 -2.466 1.00 94.88 95 THR A O 1
ATOM 694 N N . ALA A 1 96 ? 8.303 -4.758 -3.766 1.00 94.44 96 ALA A N 1
ATOM 695 C CA . ALA A 1 96 ? 9.474 -5.454 -3.244 1.00 94.44 96 ALA A CA 1
ATOM 696 C C . ALA A 1 96 ? 9.691 -5.171 -1.749 1.00 94.44 96 ALA A C 1
ATOM 698 O O . ALA A 1 96 ? 10.046 -6.081 -1.003 1.00 94.44 96 ALA A O 1
ATOM 699 N N . ALA A 1 97 ? 9.460 -3.934 -1.301 1.00 96.31 97 ALA A N 1
ATOM 700 C CA . ALA A 1 97 ? 9.565 -3.566 0.105 1.00 96.31 97 ALA A CA 1
ATOM 701 C C . ALA A 1 97 ? 8.478 -4.232 0.967 1.00 96.31 97 ALA A C 1
ATOM 703 O O . ALA A 1 97 ? 8.800 -4.736 2.036 1.00 96.31 97 ALA A O 1
ATOM 704 N N . VAL A 1 98 ? 7.228 -4.313 0.492 1.00 97.38 98 VAL A N 1
ATOM 705 C CA . VAL A 1 98 ? 6.146 -5.054 1.170 1.00 97.38 98 VAL A CA 1
ATOM 706 C C . VAL A 1 98 ? 6.518 -6.527 1.336 1.00 97.38 98 VAL A C 1
ATOM 708 O O . VAL A 1 98 ? 6.467 -7.051 2.442 1.00 97.38 98 VAL A O 1
ATOM 711 N N . GLU A 1 99 ? 6.963 -7.188 0.266 1.00 95.50 99 GLU A N 1
ATOM 712 C CA . GLU A 1 99 ? 7.340 -8.606 0.320 1.00 95.50 99 GLU A CA 1
ATOM 713 C C . GLU A 1 99 ? 8.522 -8.878 1.261 1.00 95.50 99 GLU A C 1
ATOM 715 O O . GLU A 1 99 ? 8.549 -9.896 1.952 1.00 95.50 99 GLU A O 1
ATOM 720 N N . LEU A 1 100 ? 9.517 -7.987 1.276 1.00 95.44 100 LEU A N 1
ATOM 721 C CA . LEU A 1 100 ? 10.660 -8.103 2.178 1.00 95.44 100 LEU A CA 1
ATOM 722 C C . LEU A 1 100 ? 10.250 -7.843 3.631 1.00 95.44 100 LEU A C 1
ATOM 724 O O . LEU A 1 100 ? 10.686 -8.580 4.508 1.00 95.44 100 LEU A O 1
ATOM 728 N N . ALA A 1 101 ? 9.388 -6.859 3.892 1.00 95.19 101 ALA A N 1
ATOM 729 C CA . ALA A 1 101 ? 8.897 -6.569 5.236 1.00 95.19 101 ALA A CA 1
ATOM 730 C C . ALA A 1 101 ? 7.994 -7.690 5.774 1.00 95.19 101 ALA A C 1
ATOM 732 O O . ALA A 1 101 ? 8.063 -8.012 6.956 1.00 95.19 101 ALA A O 1
ATOM 733 N N . ASP A 1 102 ? 7.201 -8.334 4.916 1.00 94.44 102 ASP A N 1
ATOM 734 C CA . ASP A 1 102 ? 6.407 -9.514 5.278 1.00 94.44 102 ASP A CA 1
ATOM 735 C C . ASP A 1 102 ? 7.279 -10.696 5.711 1.00 94.44 102 ASP A C 1
ATOM 737 O O . ASP A 1 102 ? 6.891 -11.462 6.593 1.00 94.44 102 ASP A O 1
ATOM 741 N N . ARG A 1 103 ? 8.440 -10.869 5.068 1.00 91.94 103 ARG A N 1
ATOM 742 C CA . ARG A 1 103 ? 9.341 -11.999 5.317 1.00 91.94 103 ARG A CA 1
ATOM 743 C C . ARG A 1 103 ? 10.293 -11.744 6.481 1.00 91.94 103 ARG A C 1
ATOM 745 O O . ARG A 1 103 ? 10.456 -12.610 7.335 1.00 91.94 103 ARG A O 1
ATOM 752 N N . ASP A 1 104 ? 10.928 -10.578 6.480 1.00 90.75 104 ASP A N 1
ATOM 753 C CA . ASP A 1 104 ? 12.070 -10.270 7.341 1.00 90.75 104 ASP A CA 1
ATOM 754 C C . ASP A 1 104 ? 11.725 -9.238 8.424 1.00 90.75 104 ASP A C 1
ATOM 756 O O . ASP A 1 104 ? 12.543 -8.983 9.303 1.00 90.75 104 ASP A O 1
ATOM 760 N N . GLY A 1 105 ? 10.534 -8.639 8.389 1.00 90.00 105 GLY A N 1
ATOM 761 C CA . GLY A 1 105 ? 10.150 -7.536 9.270 1.00 90.00 105 GLY A CA 1
ATOM 762 C C . GLY A 1 105 ? 10.637 -6.171 8.774 1.00 90.00 105 GLY A C 1
ATOM 763 O O . GLY A 1 105 ? 11.553 -6.053 7.954 1.00 90.00 105 GLY A O 1
ATOM 764 N N . LEU A 1 106 ? 10.015 -5.104 9.284 1.00 91.31 106 LEU A N 1
ATOM 765 C CA . LEU A 1 106 ? 10.261 -3.738 8.812 1.00 91.31 106 LEU A CA 1
ATOM 766 C C . LEU A 1 106 ? 11.695 -3.270 9.083 1.00 91.31 106 LEU A C 1
ATOM 768 O O . LEU A 1 106 ? 12.311 -2.627 8.228 1.00 91.31 106 LEU A O 1
ATOM 772 N N . ALA A 1 107 ? 12.231 -3.620 10.255 1.00 88.94 107 ALA A N 1
ATOM 773 C CA . ALA A 1 107 ? 13.564 -3.224 10.708 1.00 88.94 107 ALA A CA 1
ATOM 774 C C . ALA A 1 107 ? 14.692 -3.743 9.797 1.00 88.94 107 ALA A C 1
ATOM 776 O O . ALA A 1 107 ? 15.741 -3.113 9.695 1.00 88.94 107 ALA A O 1
ATOM 777 N N . ASN A 1 108 ? 14.459 -4.849 9.082 1.00 89.38 108 ASN A N 1
ATOM 778 C CA . ASN A 1 108 ? 15.462 -5.511 8.244 1.00 89.38 108 ASN A CA 1
ATOM 779 C C . ASN A 1 108 ? 15.430 -5.074 6.770 1.00 89.38 108 ASN A C 1
ATOM 781 O O . ASN A 1 108 ? 16.217 -5.547 5.945 1.00 89.38 108 ASN A O 1
ATOM 785 N N . LEU A 1 109 ? 14.540 -4.148 6.409 1.00 90.94 109 LEU A N 1
ATOM 786 C CA . LEU A 1 109 ? 14.477 -3.616 5.053 1.00 90.94 109 LEU A CA 1
ATOM 787 C C . LEU A 1 109 ? 15.731 -2.804 4.703 1.00 90.94 109 LEU A C 1
ATOM 789 O O . LEU A 1 109 ? 16.001 -1.766 5.306 1.00 90.94 109 LEU A O 1
ATOM 793 N N . SER A 1 110 ? 16.415 -3.201 3.628 1.00 89.75 110 SER A N 1
ATOM 794 C CA . SER A 1 110 ? 17.555 -2.468 3.067 1.00 89.75 110 SER A CA 1
ATOM 795 C 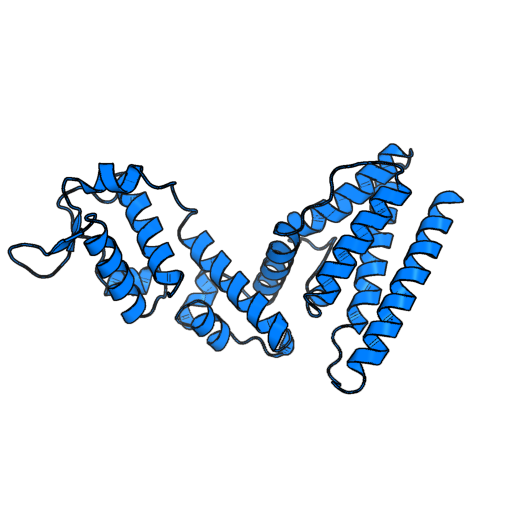C . SER A 1 110 ? 17.326 -2.085 1.605 1.00 89.75 110 SER A C 1
ATOM 797 O O . SER A 1 110 ? 16.782 -2.866 0.824 1.00 89.75 110 SER A O 1
ATOM 799 N N . LEU A 1 111 ? 17.804 -0.901 1.200 1.00 88.50 111 LEU A N 1
ATOM 800 C CA . LEU A 1 111 ? 17.690 -0.426 -0.188 1.00 88.50 111 LEU A CA 1
ATOM 801 C C . LEU A 1 111 ? 18.344 -1.385 -1.190 1.00 88.50 111 LEU A C 1
ATOM 803 O O . LEU A 1 111 ? 17.840 -1.554 -2.297 1.00 88.50 111 LEU A O 1
ATOM 807 N N . ARG A 1 112 ? 19.437 -2.048 -0.788 1.00 89.00 112 ARG A N 1
ATOM 808 C CA . ARG A 1 112 ? 20.116 -3.060 -1.605 1.00 89.00 112 ARG A CA 1
ATOM 809 C C . ARG A 1 112 ? 19.202 -4.254 -1.888 1.00 89.00 112 ARG A C 1
ATOM 811 O O . ARG A 1 112 ? 19.002 -4.589 -3.051 1.00 89.00 112 ARG A O 1
ATOM 818 N N . LEU A 1 113 ? 18.623 -4.860 -0.847 1.00 90.50 113 LEU A N 1
ATOM 819 C CA . LEU A 1 113 ? 17.717 -6.003 -1.010 1.00 90.50 113 LEU A CA 1
ATOM 820 C C . LEU A 1 113 ? 16.458 -5.610 -1.784 1.00 90.50 113 LEU A C 1
ATOM 822 O O . LEU A 1 113 ? 16.003 -6.376 -2.631 1.00 90.50 113 LEU A O 1
ATOM 826 N N . ILE A 1 114 ? 15.924 -4.407 -1.544 1.00 92.44 114 ILE A N 1
ATOM 827 C CA . ILE A 1 114 ? 14.782 -3.889 -2.306 1.00 92.44 114 ILE A CA 1
ATOM 828 C C . ILE A 1 114 ? 15.160 -3.748 -3.783 1.00 92.44 114 ILE A C 1
ATOM 830 O O . ILE A 1 114 ? 14.404 -4.194 -4.638 1.00 92.44 114 ILE A O 1
ATOM 834 N N . GLY A 1 115 ? 16.326 -3.183 -4.104 1.00 88.50 115 GLY A N 1
ATOM 835 C CA . GLY A 1 115 ? 16.781 -3.021 -5.485 1.00 88.50 115 GLY A CA 1
ATOM 836 C C . GLY A 1 115 ? 16.981 -4.353 -6.212 1.00 88.50 115 GLY A C 1
ATOM 837 O O . GLY A 1 115 ? 16.512 -4.526 -7.341 1.00 88.50 115 GLY A O 1
ATOM 838 N N . GLU A 1 116 ? 17.597 -5.328 -5.542 1.00 88.19 116 GLU A N 1
ATOM 839 C CA . GLU A 1 116 ? 17.736 -6.704 -6.033 1.00 88.19 116 GLU A CA 1
ATOM 840 C C . GLU A 1 116 ? 16.363 -7.336 -6.292 1.00 88.19 116 GLU A C 1
ATOM 842 O O . GLU A 1 116 ? 16.084 -7.790 -7.407 1.00 88.19 116 GLU A O 1
ATOM 847 N N . ARG A 1 117 ? 15.467 -7.290 -5.299 1.00 88.88 117 ARG A N 1
ATOM 848 C CA . ARG A 1 117 ? 14.124 -7.880 -5.373 1.00 88.88 117 ARG A CA 1
ATOM 849 C C . ARG A 1 117 ? 13.233 -7.193 -6.403 1.00 88.88 117 ARG A C 1
ATOM 851 O O . ARG A 1 117 ? 12.475 -7.871 -7.096 1.00 88.88 117 ARG A O 1
ATOM 858 N N . ALA A 1 118 ? 13.372 -5.880 -6.565 1.00 86.00 118 ALA A N 1
ATOM 859 C CA . ALA A 1 118 ? 12.678 -5.113 -7.585 1.00 86.00 118 ALA A CA 1
ATOM 860 C C . ALA A 1 118 ? 13.125 -5.508 -9.000 1.00 86.00 118 ALA A C 1
ATOM 862 O O . ALA A 1 118 ? 12.450 -5.132 -9.949 1.00 86.00 118 ALA A O 1
ATOM 863 N N . GLY A 1 119 ? 14.190 -6.293 -9.188 1.00 76.88 119 GLY A N 1
ATOM 864 C CA . GLY A 1 119 ? 14.640 -6.765 -10.502 1.00 76.88 119 GLY A CA 1
ATOM 865 C C . GLY A 1 119 ? 15.967 -6.162 -10.956 1.00 76.88 119 GLY A C 1
ATOM 866 O O . GLY A 1 119 ? 16.240 -6.131 -12.157 1.00 76.88 119 GLY A O 1
ATOM 867 N N . GLY A 1 120 ? 16.781 -5.682 -10.013 1.00 80.00 120 GLY A N 1
ATOM 868 C CA . GLY A 1 120 ? 18.078 -5.070 -10.284 1.00 80.00 120 GLY A CA 1
ATOM 869 C C . GLY A 1 120 ? 17.992 -3.557 -10.475 1.00 80.00 120 GLY A C 1
ATOM 870 O O . GLY A 1 120 ? 18.592 -3.021 -11.404 1.00 80.00 120 GLY A O 1
ATOM 871 N N . LEU A 1 121 ? 17.215 -2.873 -9.632 1.00 83.94 121 LEU A N 1
ATOM 872 C CA . LEU A 1 121 ? 17.307 -1.422 -9.509 1.00 83.94 121 LEU A CA 1
ATOM 873 C C . LEU A 1 121 ? 18.615 -1.084 -8.782 1.00 83.94 121 LEU A C 1
ATOM 875 O O . LEU A 1 121 ? 18.880 -1.595 -7.694 1.00 83.94 121 LEU A O 1
ATOM 879 N N . VAL A 1 122 ? 19.435 -0.228 -9.381 1.00 80.56 122 VAL A N 1
ATOM 880 C CA . VAL A 1 122 ? 20.696 0.217 -8.786 1.00 80.56 122 VAL A CA 1
ATOM 881 C C . VAL A 1 122 ? 20.395 1.107 -7.581 1.00 80.56 122 VAL A C 1
ATOM 883 O O . VAL A 1 122 ? 19.728 2.134 -7.725 1.00 80.56 122 VAL A O 1
ATOM 886 N N . SER A 1 123 ? 20.928 0.758 -6.405 1.00 74.56 123 SER A N 1
ATOM 887 C CA . SER A 1 123 ? 20.651 1.449 -5.133 1.00 74.56 123 SER A CA 1
ATOM 888 C C . SER A 1 123 ? 20.834 2.971 -5.198 1.00 74.56 123 SER A C 1
ATOM 890 O O . SER A 1 123 ? 20.033 3.707 -4.633 1.00 74.56 123 SER A O 1
ATOM 892 N N . GLY A 1 124 ? 21.832 3.465 -5.943 1.00 73.38 124 GLY A N 1
ATOM 893 C CA . GLY A 1 124 ? 22.086 4.905 -6.109 1.00 73.38 124 GLY A CA 1
ATOM 894 C C . GLY A 1 124 ? 20.977 5.681 -6.837 1.00 73.38 124 GLY A C 1
ATOM 895 O O . GLY A 1 124 ? 20.993 6.906 -6.843 1.00 73.38 124 GLY A O 1
ATOM 896 N N . THR A 1 125 ? 20.005 4.993 -7.442 1.00 81.31 125 THR A N 1
ATOM 897 C CA . THR A 1 125 ? 18.867 5.615 -8.141 1.00 81.31 125 THR A CA 1
ATOM 898 C C . THR A 1 125 ? 17.579 5.642 -7.322 1.00 81.31 125 THR A C 1
ATOM 900 O O . THR A 1 125 ? 16.600 6.229 -7.768 1.00 81.31 125 THR A O 1
ATOM 903 N N . PHE A 1 126 ? 17.572 5.059 -6.120 1.00 83.81 126 PHE A N 1
ATOM 904 C CA . PHE A 1 126 ? 16.370 4.917 -5.295 1.00 83.81 126 PHE A CA 1
ATOM 905 C C . PHE A 1 126 ? 15.729 6.264 -4.939 1.00 83.81 126 PHE A C 1
ATOM 907 O O . PHE A 1 126 ? 14.522 6.443 -5.093 1.00 83.81 126 PHE A O 1
ATOM 914 N N . TYR A 1 127 ? 16.567 7.239 -4.579 1.00 83.12 127 TYR A N 1
ATOM 915 C CA . TYR A 1 127 ? 16.148 8.587 -4.190 1.00 83.12 127 TYR A CA 1
ATOM 916 C C . TYR A 1 127 ? 15.498 9.403 -5.315 1.00 83.12 127 TYR A C 1
ATOM 918 O O . TYR A 1 127 ? 14.882 10.429 -5.048 1.00 83.12 127 TYR A O 1
ATOM 926 N N . LYS A 1 128 ? 15.587 8.944 -6.574 1.00 85.88 128 LYS A N 1
ATOM 927 C CA . LYS A 1 128 ? 14.834 9.535 -7.693 1.00 85.88 128 LYS A CA 1
ATOM 928 C C . LYS A 1 128 ? 13.339 9.219 -7.618 1.00 85.88 128 LYS A C 1
ATOM 930 O O . LYS A 1 128 ? 12.532 9.960 -8.165 1.00 85.88 128 LYS A O 1
ATOM 935 N N . TRP A 1 129 ? 12.987 8.102 -6.985 1.00 88.88 129 TRP A N 1
ATOM 936 C CA . TRP A 1 129 ? 11.635 7.541 -7.011 1.00 88.88 129 TRP A CA 1
ATOM 937 C C . TRP A 1 129 ? 10.920 7.669 -5.670 1.00 88.88 129 TRP A C 1
ATOM 939 O O . TRP A 1 129 ? 9.695 7.821 -5.641 1.00 88.88 129 TRP A O 1
ATOM 949 N N . VAL A 1 130 ? 11.693 7.605 -4.584 1.00 89.75 130 VAL A N 1
ATOM 950 C CA . VAL A 1 130 ? 11.228 7.688 -3.199 1.00 89.75 130 VAL A CA 1
ATOM 951 C C . VAL A 1 130 ? 12.240 8.513 -2.407 1.00 89.75 130 VAL A C 1
ATOM 953 O O . VAL A 1 130 ? 13.411 8.141 -2.363 1.00 89.75 130 VAL A O 1
ATOM 956 N N . ARG A 1 131 ? 11.823 9.630 -1.802 1.00 88.75 131 ARG A N 1
ATOM 957 C CA . ARG A 1 131 ? 12.746 10.605 -1.190 1.00 88.75 131 ARG A CA 1
ATOM 958 C C . ARG A 1 131 ? 13.442 10.059 0.047 1.00 88.75 131 ARG A C 1
ATOM 960 O O . ARG A 1 131 ? 14.616 10.339 0.257 1.00 88.75 131 ARG A O 1
ATOM 967 N N . ASP A 1 132 ? 12.725 9.304 0.871 1.00 89.44 132 ASP A N 1
ATOM 968 C CA . ASP A 1 132 ? 13.239 8.796 2.137 1.00 89.44 132 ASP A CA 1
ATOM 969 C C . ASP A 1 132 ? 12.498 7.531 2.597 1.00 89.44 132 ASP A C 1
ATOM 971 O O . ASP A 1 132 ? 11.591 7.008 1.941 1.00 89.44 132 ASP A O 1
ATOM 975 N N . ARG A 1 133 ? 12.927 7.006 3.745 1.00 89.56 133 ARG A N 1
ATOM 976 C CA . ARG A 1 133 ? 12.343 5.809 4.342 1.00 89.56 133 ARG A CA 1
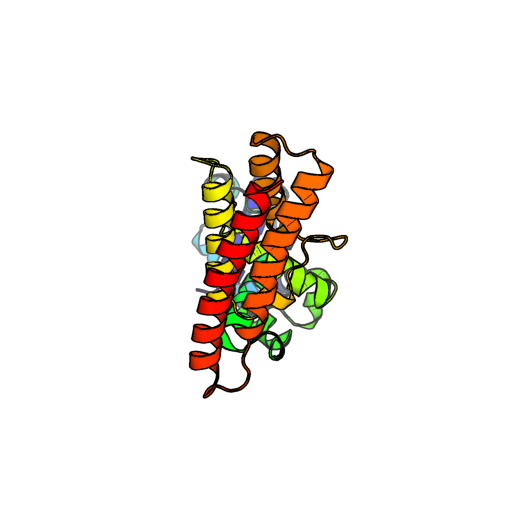ATOM 977 C C . ARG A 1 133 ? 10.888 6.010 4.780 1.00 89.56 133 ARG A C 1
ATOM 979 O O . ARG A 1 133 ? 10.095 5.086 4.627 1.00 89.56 133 ARG A O 1
ATOM 986 N N . ALA A 1 134 ? 10.537 7.183 5.296 1.00 90.31 134 ALA A N 1
ATOM 987 C CA . ALA A 1 134 ? 9.188 7.462 5.777 1.00 90.31 134 ALA A CA 1
ATOM 988 C C . ALA A 1 134 ? 8.184 7.537 4.612 1.00 90.31 134 ALA A C 1
ATOM 990 O O . ALA A 1 134 ? 7.073 7.011 4.705 1.00 90.31 134 ALA A O 1
ATOM 991 N N . GLU A 1 135 ? 8.590 8.116 3.478 1.00 91.56 135 GLU A N 1
ATOM 992 C CA . GLU A 1 135 ? 7.811 8.078 2.242 1.00 91.56 135 GLU A CA 1
ATOM 993 C C . GLU A 1 135 ? 7.632 6.640 1.753 1.00 91.56 135 GLU A C 1
ATOM 995 O O . GLU A 1 135 ? 6.515 6.257 1.408 1.00 91.56 135 GLU A O 1
ATOM 1000 N N . LEU A 1 136 ? 8.692 5.820 1.768 1.00 93.88 136 LEU A N 1
ATOM 1001 C CA . LEU A 1 136 ? 8.577 4.411 1.386 1.00 93.88 136 LEU A CA 1
ATOM 1002 C C . LEU A 1 136 ? 7.540 3.682 2.246 1.00 93.88 136 LEU A C 1
ATOM 1004 O O . LEU A 1 136 ? 6.683 2.989 1.707 1.00 93.88 136 LEU A O 1
ATOM 1008 N N . GLU A 1 137 ? 7.593 3.855 3.565 1.00 94.31 137 GLU A N 1
ATOM 1009 C CA . GLU A 1 137 ? 6.661 3.226 4.504 1.00 94.31 137 GLU A CA 1
ATOM 1010 C C . GLU A 1 137 ? 5.216 3.693 4.295 1.00 94.31 137 GLU A C 1
ATOM 1012 O O . GLU A 1 137 ? 4.291 2.878 4.319 1.00 94.31 137 GLU A O 1
ATOM 1017 N N . THR A 1 138 ? 5.027 4.979 3.994 1.00 93.44 138 THR A N 1
ATOM 1018 C CA . THR A 1 138 ? 3.718 5.547 3.642 1.00 93.44 138 THR A CA 1
ATOM 1019 C C . THR A 1 138 ? 3.177 4.934 2.348 1.00 93.44 138 THR A C 1
ATOM 1021 O O . THR A 1 138 ? 2.013 4.533 2.286 1.00 93.44 138 THR A O 1
ATOM 1024 N N . LEU A 1 139 ? 4.022 4.802 1.320 1.00 94.62 139 LEU A N 1
ATOM 1025 C CA . LEU A 1 139 ? 3.658 4.174 0.049 1.00 94.62 139 LEU A CA 1
ATOM 1026 C C . LEU A 1 139 ? 3.365 2.675 0.213 1.00 94.62 139 LEU A C 1
ATOM 1028 O O . LEU A 1 139 ? 2.421 2.169 -0.391 1.00 94.62 139 LEU A O 1
ATOM 1032 N N . MET A 1 140 ? 4.131 1.967 1.049 1.00 96.69 140 MET A N 1
ATOM 1033 C CA . MET A 1 140 ? 3.884 0.565 1.402 1.00 96.69 140 MET A CA 1
ATOM 1034 C C . MET A 1 140 ? 2.528 0.390 2.080 1.00 96.69 140 MET A C 1
ATOM 1036 O O . MET A 1 140 ? 1.747 -0.463 1.658 1.00 96.69 140 MET A O 1
ATOM 1040 N N . ALA A 1 141 ? 2.219 1.215 3.086 1.00 96.12 141 ALA A N 1
ATOM 1041 C CA . ALA A 1 141 ? 0.911 1.200 3.730 1.00 96.12 141 ALA A CA 1
ATOM 1042 C C . ALA A 1 141 ? -0.202 1.489 2.715 1.00 96.12 141 ALA A C 1
ATOM 1044 O O . ALA A 1 141 ? -1.179 0.746 2.631 1.00 96.12 141 ALA A O 1
ATOM 1045 N N . GLY A 1 142 ? -0.018 2.513 1.879 1.00 95.69 142 GLY A N 1
ATOM 1046 C CA . GLY A 1 142 ? -0.964 2.854 0.826 1.00 95.69 142 GLY A CA 1
ATOM 1047 C C . GLY A 1 142 ? -1.226 1.715 -0.155 1.00 95.69 142 GLY A C 1
ATOM 1048 O O . GLY A 1 142 ? -2.383 1.456 -0.464 1.00 95.69 142 GLY A O 1
ATOM 1049 N N . ALA A 1 143 ? -0.192 0.993 -0.587 1.00 96.06 143 ALA A N 1
ATOM 1050 C CA . ALA A 1 143 ? -0.338 -0.137 -1.502 1.00 96.06 143 ALA A CA 1
ATOM 1051 C C . ALA A 1 143 ? -1.104 -1.316 -0.880 1.00 96.06 143 ALA A C 1
ATOM 1053 O O . ALA A 1 143 ? -1.923 -1.934 -1.560 1.00 96.06 143 ALA A O 1
ATOM 1054 N N . VAL A 1 144 ? -0.884 -1.614 0.408 1.00 97.44 144 VAL A N 1
ATOM 1055 C CA . VAL A 1 144 ? -1.643 -2.666 1.107 1.00 97.44 144 VAL A CA 1
ATOM 1056 C C . VAL A 1 144 ? -3.124 -2.293 1.204 1.00 97.44 144 VAL A C 1
ATOM 1058 O O . VAL A 1 144 ? -3.978 -3.121 0.883 1.00 97.44 144 VAL A O 1
ATOM 1061 N N . PHE A 1 145 ? -3.432 -1.051 1.584 1.00 96.69 145 PHE A N 1
ATOM 1062 C CA . PHE A 1 145 ? -4.811 -0.562 1.685 1.00 96.69 145 PHE A CA 1
ATOM 1063 C C . PHE A 1 145 ? -5.499 -0.458 0.314 1.00 96.69 145 PHE A C 1
ATOM 1065 O O . PHE A 1 145 ? -6.655 -0.848 0.186 1.00 96.69 145 PHE A O 1
ATOM 1072 N N . ALA A 1 146 ? -4.783 -0.043 -0.736 1.00 95.75 146 ALA A N 1
ATOM 1073 C CA . ALA A 1 146 ? -5.309 0.004 -2.104 1.00 95.75 146 ALA A CA 1
ATOM 1074 C C . ALA A 1 146 ? -5.796 -1.370 -2.599 1.00 95.75 146 ALA A C 1
ATOM 1076 O O . ALA A 1 146 ? -6.783 -1.463 -3.326 1.00 95.75 146 ALA A O 1
ATOM 1077 N N . GLY A 1 147 ? -5.122 -2.452 -2.190 1.00 96.25 147 GLY A N 1
ATOM 1078 C CA . GLY A 1 147 ? -5.532 -3.826 -2.498 1.00 96.25 147 GLY A CA 1
ATOM 1079 C C . GLY A 1 147 ? -6.748 -4.321 -1.703 1.00 96.25 147 GLY A C 1
ATOM 1080 O O . GLY A 1 147 ? -7.265 -5.400 -1.989 1.00 96.25 147 GLY A O 1
ATOM 1081 N N . HIS A 1 148 ? -7.204 -3.554 -0.712 1.00 97.19 148 HIS A N 1
ATOM 1082 C CA . HIS A 1 148 ? -8.248 -3.936 0.235 1.00 97.19 148 HIS A CA 1
ATOM 1083 C C . HIS A 1 148 ? -9.202 -2.765 0.514 1.00 97.19 148 HIS A C 1
ATOM 1085 O O . HIS A 1 148 ? -9.347 -2.371 1.673 1.00 97.19 148 HIS A O 1
ATOM 1091 N N . PRO A 1 149 ? -9.874 -2.217 -0.514 1.00 96.62 149 PRO A N 1
ATOM 1092 C CA . PRO A 1 149 ? -10.722 -1.047 -0.340 1.00 96.62 149 PRO A CA 1
ATOM 1093 C C . PRO A 1 149 ? -11.865 -1.306 0.659 1.00 96.62 149 PRO A C 1
ATOM 1095 O O . PRO A 1 149 ? -12.287 -2.459 0.844 1.00 96.62 149 PRO A O 1
ATOM 1098 N N . PRO A 1 150 ? -12.426 -0.245 1.271 1.00 96.06 150 PRO A N 1
ATOM 1099 C CA . PRO A 1 150 ? -13.584 -0.349 2.148 1.00 96.06 150 PRO A CA 1
ATOM 1100 C C . PRO A 1 150 ? -14.725 -1.160 1.508 1.00 96.06 150 PRO A C 1
ATOM 1102 O O . PRO A 1 150 ? -15.081 -0.913 0.351 1.00 96.06 150 PRO A O 1
ATOM 1105 N N . PRO A 1 151 ? -15.347 -2.109 2.233 1.00 94.88 151 PRO A N 1
ATOM 1106 C CA . PRO A 1 151 ? -16.497 -2.837 1.717 1.00 94.88 151 PRO A CA 1
ATOM 1107 C C . PRO A 1 151 ? -17.647 -1.882 1.392 1.00 94.88 151 PRO A C 1
ATOM 1109 O O . PRO A 1 151 ? -17.838 -0.874 2.075 1.00 94.88 151 PRO A O 1
ATOM 1112 N N . LYS A 1 152 ? -18.471 -2.241 0.401 1.00 94.38 152 LYS A N 1
ATOM 1113 C CA . LYS A 1 152 ? -19.683 -1.474 0.096 1.00 94.38 152 LYS A CA 1
ATOM 1114 C C . LYS A 1 152 ? -20.583 -1.357 1.347 1.00 94.38 152 LYS A C 1
ATOM 1116 O O . LYS A 1 152 ? -20.709 -2.343 2.091 1.00 94.38 152 LYS A O 1
ATOM 1121 N N . PRO A 1 153 ? -21.210 -0.189 1.583 1.00 94.44 153 PRO A N 1
ATOM 1122 C CA . PRO A 1 153 ? -22.145 0.001 2.690 1.00 94.44 153 PRO A CA 1
ATOM 1123 C C . PRO A 1 153 ? -23.282 -1.022 2.634 1.00 94.44 153 PRO A C 1
ATOM 1125 O O . PRO A 1 153 ? -23.889 -1.226 1.585 1.00 94.44 153 PRO A O 1
ATOM 1128 N N . ALA A 1 154 ? -23.540 -1.696 3.756 1.00 93.06 154 ALA A N 1
ATOM 1129 C CA . ALA A 1 154 ? -24.604 -2.696 3.875 1.00 93.06 154 ALA A CA 1
ATOM 1130 C C . ALA A 1 154 ? -24.928 -2.992 5.347 1.00 93.06 154 ALA A C 1
ATOM 1132 O O . ALA A 1 154 ? -24.015 -3.180 6.160 1.00 93.06 154 ALA A O 1
ATOM 1133 N N . GLY A 1 155 ? -26.215 -3.106 5.672 1.00 94.88 155 GLY A N 1
ATOM 1134 C CA . GLY A 1 155 ? -26.682 -3.356 7.036 1.00 94.88 155 GLY A CA 1
ATOM 1135 C C . GLY A 1 155 ? -26.492 -2.158 7.971 1.00 94.88 155 GLY A C 1
ATOM 1136 O O . GLY A 1 155 ? -26.294 -1.026 7.529 1.00 94.88 155 GLY A O 1
ATOM 1137 N N . THR A 1 156 ? -26.559 -2.419 9.276 1.00 96.44 156 THR A N 1
ATOM 1138 C CA . THR A 1 156 ? -26.471 -1.384 10.318 1.00 96.44 156 THR A CA 1
ATOM 1139 C C . THR A 1 156 ? -25.102 -0.703 10.337 1.00 96.44 156 THR A C 1
ATOM 1141 O O . THR A 1 156 ? -24.100 -1.299 9.934 1.00 96.44 156 THR A O 1
ATOM 1144 N N . TRP A 1 157 ? -25.039 0.530 10.854 1.00 96.25 157 TRP A N 1
ATOM 1145 C CA . TRP A 1 157 ? -23.775 1.248 11.074 1.00 96.25 157 TRP A CA 1
ATOM 1146 C C . TRP A 1 157 ? -22.772 0.375 11.849 1.00 96.25 157 TRP A C 1
ATOM 1148 O O . TRP A 1 157 ? -21.613 0.257 11.456 1.00 96.25 157 TRP A O 1
ATOM 1158 N N . ARG A 1 158 ? -23.248 -0.345 12.874 1.00 97.00 158 ARG A N 1
ATOM 1159 C CA . ARG A 1 158 ? -22.433 -1.250 13.686 1.00 97.00 158 ARG A CA 1
ATOM 1160 C C . ARG A 1 158 ? -21.823 -2.365 12.841 1.00 97.00 158 ARG A C 1
ATOM 1162 O O . ARG A 1 158 ? -20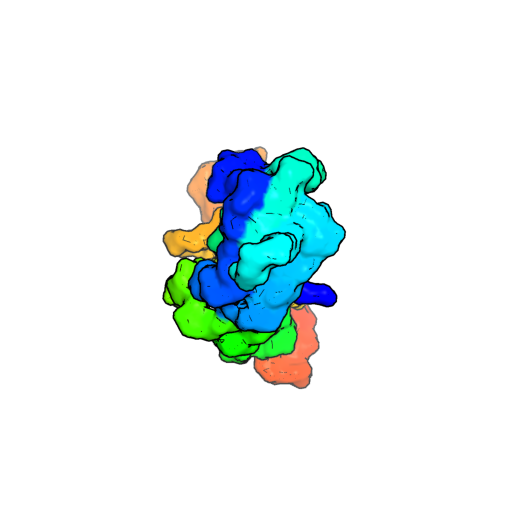.614 -2.568 12.869 1.00 97.00 158 ARG A O 1
ATOM 1169 N N . ALA A 1 159 ? -22.636 -3.040 12.027 1.00 97.12 159 ALA A N 1
ATOM 1170 C CA . ALA A 1 159 ? -22.158 -4.100 11.144 1.00 97.12 159 ALA A CA 1
ATOM 1171 C C . ALA A 1 159 ? -21.149 -3.579 10.104 1.00 97.12 159 ALA A C 1
ATOM 1173 O O . ALA A 1 159 ? -20.231 -4.303 9.714 1.00 97.12 159 ALA A O 1
ATOM 1174 N N . GLN A 1 160 ? -21.300 -2.336 9.639 1.00 97.88 160 GLN A N 1
ATOM 1175 C CA . GLN A 1 160 ? -20.335 -1.700 8.738 1.00 97.88 160 GLN A CA 1
ATOM 1176 C C . GLN A 1 160 ? -18.987 -1.452 9.434 1.00 97.88 160 GLN A C 1
ATOM 1178 O O . GLN A 1 160 ? -17.948 -1.846 8.896 1.00 97.88 160 GLN A O 1
ATOM 1183 N N . LEU A 1 161 ? -19.003 -0.886 10.646 1.00 98.00 161 LEU A N 1
ATOM 1184 C CA . LEU A 1 161 ? -17.805 -0.659 11.463 1.00 98.00 161 LEU A CA 1
ATOM 1185 C C . LEU A 1 161 ? -17.101 -1.977 11.813 1.00 98.00 161 LEU A C 1
ATOM 1187 O O . LEU A 1 161 ? -15.885 -2.079 11.659 1.00 98.00 161 LEU A O 1
ATOM 1191 N N . GLU A 1 162 ? -17.846 -3.019 12.189 1.00 97.94 162 GLU A N 1
ATOM 1192 C CA . GLU A 1 162 ? -17.281 -4.346 12.459 1.00 97.94 162 GLU A CA 1
ATOM 1193 C C . GLU A 1 162 ? -16.592 -4.945 11.225 1.00 97.94 162 GLU A C 1
ATOM 1195 O O . GLU A 1 162 ? -15.498 -5.505 11.333 1.00 97.94 162 GLU A O 1
ATOM 1200 N N . ARG A 1 163 ? -17.185 -4.817 10.029 1.00 98.06 163 ARG A N 1
ATOM 1201 C CA . ARG A 1 163 ? -16.558 -5.306 8.788 1.00 98.06 163 ARG A CA 1
ATOM 1202 C C . ARG A 1 163 ? -15.279 -4.548 8.453 1.00 98.06 163 ARG A C 1
ATOM 1204 O O . ARG A 1 163 ? -14.305 -5.188 8.054 1.00 98.06 163 ARG A O 1
ATOM 1211 N N . LEU A 1 164 ? -15.272 -3.227 8.625 1.00 97.62 164 LEU A N 1
ATOM 1212 C CA . LEU A 1 164 ? -14.084 -2.395 8.423 1.00 97.62 164 LEU A CA 1
ATOM 1213 C C . LEU A 1 164 ? -12.976 -2.756 9.417 1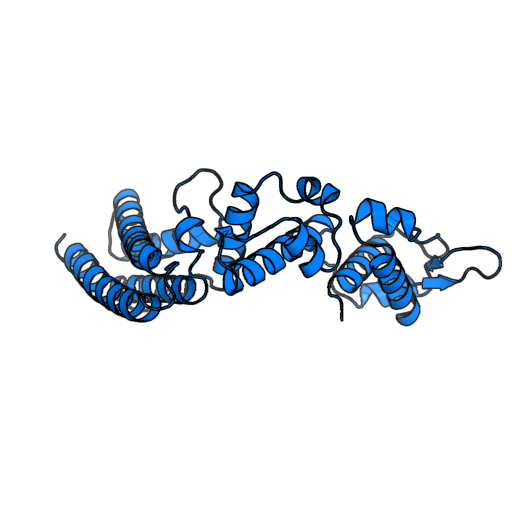.00 97.62 164 LEU A C 1
ATOM 1215 O O . LEU A 1 164 ? -11.848 -3.012 8.999 1.00 97.62 164 LEU A O 1
ATOM 1219 N N . ALA A 1 165 ? -13.306 -2.869 10.704 1.00 98.25 165 ALA A N 1
ATOM 1220 C CA . ALA A 1 165 ? -12.365 -3.253 11.751 1.00 98.25 165 ALA A CA 1
ATOM 1221 C C . ALA A 1 165 ? -11.768 -4.645 11.494 1.00 98.25 165 ALA A C 1
ATOM 1223 O O . ALA A 1 165 ? -10.554 -4.826 11.547 1.00 98.25 165 ALA A O 1
ATOM 1224 N N . ARG A 1 166 ? -12.597 -5.629 11.117 1.00 98.00 166 ARG A N 1
ATOM 1225 C CA . ARG A 1 166 ? -12.129 -6.979 10.758 1.00 98.00 166 ARG A CA 1
ATOM 1226 C C . ARG A 1 166 ? -11.288 -6.995 9.483 1.00 98.00 166 ARG A C 1
ATOM 1228 O O . ARG A 1 166 ? -10.391 -7.827 9.371 1.00 98.00 166 ARG A O 1
ATOM 1235 N N . LEU A 1 167 ? -11.576 -6.129 8.511 1.00 98.06 167 LEU A N 1
ATOM 1236 C CA . LEU A 1 167 ? -10.746 -5.982 7.314 1.00 98.06 167 LEU A CA 1
ATOM 1237 C C . LEU A 1 167 ? -9.358 -5.453 7.679 1.00 98.06 167 LEU A C 1
ATOM 1239 O O . LEU A 1 167 ? -8.370 -6.081 7.308 1.00 98.06 167 LEU A O 1
ATOM 1243 N N . GLN A 1 168 ? -9.289 -4.372 8.459 1.00 97.50 168 GLN A N 1
ATOM 1244 C CA . GLN A 1 168 ? -8.024 -3.825 8.958 1.00 97.50 168 GLN A CA 1
ATOM 1245 C C . GLN A 1 168 ? -7.247 -4.853 9.782 1.00 97.50 168 GLN A C 1
ATOM 1247 O O . GLN A 1 168 ? -6.069 -5.081 9.525 1.00 97.50 168 GLN A O 1
ATOM 1252 N N . TRP A 1 169 ? -7.921 -5.557 10.689 1.00 97.88 169 TRP A N 1
ATOM 1253 C CA . TRP A 1 169 ? -7.316 -6.620 11.485 1.00 97.88 169 TRP A CA 1
ATOM 1254 C C . TRP A 1 169 ? -6.690 -7.729 10.627 1.00 97.88 169 TRP A C 1
ATOM 1256 O O . TRP A 1 169 ? -5.546 -8.119 10.855 1.00 97.88 169 TRP A O 1
ATOM 1266 N N . ARG A 1 170 ? -7.387 -8.202 9.582 1.00 97.62 170 ARG A N 1
ATOM 1267 C CA . ARG A 1 170 ? -6.823 -9.186 8.640 1.00 97.62 170 ARG A CA 1
ATOM 1268 C C . ARG A 1 170 ? -5.586 -8.655 7.919 1.00 97.62 170 ARG A C 1
ATOM 1270 O O . ARG A 1 170 ? -4.635 -9.414 7.748 1.00 97.62 170 ARG A O 1
ATOM 1277 N N . MET A 1 171 ? -5.588 -7.383 7.516 1.00 97.44 171 MET A N 1
ATOM 1278 C CA . MET A 1 171 ? -4.417 -6.756 6.893 1.00 97.44 171 MET A CA 1
ATOM 1279 C C . MET A 1 171 ? -3.235 -6.713 7.862 1.00 97.44 171 MET A C 1
ATOM 1281 O O . MET A 1 171 ? -2.149 -7.151 7.499 1.00 97.44 171 MET A O 1
ATOM 1285 N N . TYR A 1 172 ? -3.447 -6.281 9.107 1.00 96.44 172 TYR A N 1
ATOM 1286 C CA . TYR A 1 172 ? -2.390 -6.253 10.119 1.00 96.44 172 TYR A CA 1
ATOM 1287 C C . TYR A 1 172 ? -1.847 -7.644 10.451 1.00 96.44 172 TYR A C 1
ATOM 1289 O O . TYR A 1 172 ? -0.642 -7.824 10.578 1.00 96.44 172 TYR A O 1
ATOM 1297 N N . ARG A 1 173 ? -2.707 -8.665 10.509 1.00 94.75 173 ARG A N 1
ATOM 1298 C CA . ARG A 1 173 ? -2.265 -10.055 10.692 1.00 94.75 173 ARG A CA 1
ATOM 1299 C C . ARG A 1 173 ? -1.457 -10.595 9.516 1.00 94.75 173 ARG A C 1
ATOM 1301 O O . ARG A 1 173 ? -0.573 -11.423 9.716 1.00 94.75 173 ARG A O 1
ATOM 1308 N N . ARG A 1 174 ? -1.780 -10.166 8.296 1.00 94.88 174 ARG A N 1
ATOM 1309 C CA . ARG A 1 174 ? -1.056 -10.540 7.073 1.00 94.88 174 ARG A CA 1
ATOM 1310 C C . ARG A 1 174 ? 0.289 -9.817 6.963 1.00 94.88 174 ARG A C 1
ATOM 1312 O O . ARG A 1 174 ? 1.232 -10.411 6.448 1.00 94.88 174 ARG A O 1
ATOM 1319 N N . HIS A 1 175 ? 0.340 -8.576 7.443 1.00 96.00 175 HIS A N 1
ATOM 1320 C CA . HIS A 1 175 ? 1.449 -7.634 7.332 1.00 96.00 175 HIS A CA 1
ATOM 1321 C C . HIS A 1 175 ? 1.746 -7.032 8.717 1.00 96.00 175 HIS A C 1
ATOM 1323 O O . HIS A 1 175 ? 1.338 -5.909 9.007 1.00 96.00 175 HIS A O 1
ATOM 1329 N N . ALA A 1 176 ? 2.433 -7.773 9.595 1.00 93.12 176 ALA A N 1
ATOM 1330 C CA . ALA A 1 176 ? 2.612 -7.386 11.006 1.00 93.12 176 ALA A CA 1
ATOM 1331 C C . ALA A 1 176 ? 3.274 -6.003 11.194 1.00 93.12 176 ALA A C 1
ATOM 1333 O O . ALA A 1 176 ? 2.946 -5.272 12.125 1.00 93.12 176 ALA A O 1
ATOM 1334 N N . TRP A 1 177 ? 4.139 -5.602 10.259 1.00 94.62 177 TRP A N 1
ATOM 1335 C CA . TRP A 1 177 ? 4.792 -4.290 10.232 1.00 94.62 177 TRP A CA 1
ATOM 1336 C C . TRP A 1 177 ? 3.836 -3.111 9.965 1.00 94.62 177 TRP A C 1
ATOM 1338 O O . TRP A 1 177 ? 4.147 -1.964 10.291 1.00 94.62 177 TRP A O 1
ATOM 1348 N N . LEU A 1 178 ? 2.672 -3.359 9.356 1.00 96.12 178 LEU A N 1
ATOM 1349 C CA . LEU A 1 178 ? 1.779 -2.323 8.825 1.00 96.12 178 LEU A CA 1
ATOM 1350 C C . LEU A 1 178 ? 1.215 -1.408 9.919 1.00 96.12 178 LEU A C 1
ATOM 1352 O O . LEU A 1 178 ? 1.000 -0.219 9.690 1.00 96.12 178 LEU A O 1
ATOM 1356 N N . ALA A 1 179 ? 0.994 -1.929 11.129 1.00 94.44 179 ALA A N 1
ATOM 1357 C CA . ALA A 1 179 ? 0.464 -1.133 12.235 1.00 94.44 179 ALA A CA 1
ATOM 1358 C C . ALA A 1 179 ? 1.388 0.039 12.611 1.00 94.44 179 ALA A C 1
ATOM 1360 O O . ALA A 1 179 ? 0.908 1.076 13.066 1.00 94.44 179 ALA A O 1
ATOM 1361 N N . ARG A 1 180 ? 2.701 -0.078 12.374 1.00 91.94 180 ARG A N 1
ATOM 1362 C CA . ARG A 1 180 ? 3.677 0.977 12.686 1.00 91.94 180 ARG A CA 1
ATOM 1363 C C . ARG A 1 180 ? 3.765 2.058 11.624 1.00 91.94 180 ARG A C 1
ATOM 1365 O O . ARG A 1 180 ? 4.049 3.200 11.968 1.00 91.94 180 ARG A O 1
ATOM 1372 N N . THR A 1 181 ? 3.495 1.710 10.372 1.00 91.81 181 THR A N 1
ATOM 1373 C CA . THR A 1 181 ? 3.640 2.618 9.226 1.00 91.81 181 THR A CA 1
ATOM 1374 C C . THR A 1 181 ? 2.374 3.420 8.944 1.00 91.81 181 THR A C 1
ATOM 1376 O O . THR A 1 181 ? 2.437 4.510 8.382 1.00 91.81 181 THR A O 1
ATOM 1379 N N . VAL A 1 182 ? 1.209 2.905 9.347 1.00 90.19 182 VAL A N 1
ATOM 1380 C CA . VAL A 1 182 ? -0.074 3.580 9.141 1.00 90.19 182 VAL A CA 1
ATOM 1381 C C . VAL A 1 182 ? -0.203 4.801 10.046 1.00 90.19 182 VAL A C 1
ATOM 1383 O O . VAL A 1 182 ? -0.078 4.701 11.270 1.00 90.19 182 VAL A O 1
ATOM 1386 N N . SER A 1 183 ? -0.566 5.925 9.430 1.00 82.88 183 SER A N 1
ATOM 1387 C CA . SER A 1 183 ? -1.108 7.104 10.096 1.00 82.88 183 SER A CA 1
ATOM 1388 C C . SER A 1 183 ? -2.441 7.481 9.457 1.00 82.88 183 SER A C 1
ATOM 1390 O O . SER A 1 183 ? -2.543 7.539 8.234 1.00 82.88 183 SER A O 1
ATOM 1392 N N . PHE A 1 184 ? -3.458 7.722 10.284 1.00 81.31 184 PHE A N 1
ATOM 1393 C CA . PHE A 1 184 ? -4.806 8.079 9.827 1.00 81.31 184 PHE A CA 1
ATOM 1394 C C . PHE A 1 184 ? -5.021 9.594 9.717 1.00 81.31 184 PHE A C 1
ATOM 1396 O O . PHE A 1 184 ? -5.933 10.028 9.024 1.00 81.31 184 PHE A O 1
ATOM 1403 N N . THR A 1 185 ? -4.197 10.397 10.397 1.00 74.69 185 THR A N 1
ATOM 1404 C CA . THR A 1 185 ? -4.403 11.849 10.539 1.00 74.69 185 THR A CA 1
ATOM 1405 C C . THR A 1 185 ? -3.171 12.684 10.196 1.00 74.69 185 THR A C 1
ATOM 1407 O O . THR A 1 185 ? -3.260 13.910 10.162 1.00 74.69 185 THR A O 1
ATOM 1410 N N . ALA A 1 186 ? -2.013 12.062 9.940 1.00 78.88 186 ALA A N 1
ATOM 1411 C CA . ALA A 1 186 ? -0.814 12.823 9.604 1.00 78.88 186 ALA A CA 1
ATOM 1412 C C . ALA A 1 186 ? -0.932 13.489 8.222 1.00 78.88 186 ALA A C 1
ATOM 1414 O O . ALA A 1 186 ? -1.440 12.870 7.280 1.00 78.88 186 ALA A O 1
ATOM 1415 N N . PRO A 1 187 ? -0.386 14.707 8.057 1.00 76.19 187 PRO A N 1
ATOM 1416 C CA . PRO A 1 187 ? -0.166 15.283 6.738 1.00 76.19 187 PRO A CA 1
ATOM 1417 C C . PRO A 1 187 ? 0.613 14.309 5.846 1.00 76.19 187 PRO A C 1
ATOM 1419 O O . PRO A 1 187 ? 1.661 13.800 6.243 1.00 76.19 187 PRO A O 1
ATOM 1422 N N . GLY A 1 188 ? 0.096 14.039 4.646 1.00 77.12 188 GLY A N 1
ATOM 1423 C CA . GLY A 1 188 ? 0.704 13.089 3.708 1.00 77.12 188 GLY A CA 1
ATOM 1424 C C . GLY A 1 188 ? 0.341 11.619 3.943 1.00 77.12 188 GLY A C 1
ATOM 1425 O O . GLY A 1 188 ? 0.930 10.757 3.294 1.00 77.12 188 GLY A O 1
ATOM 1426 N N . ALA A 1 189 ? -0.623 11.316 4.823 1.00 82.75 189 ALA A N 1
ATOM 1427 C CA . ALA A 1 189 ? -1.214 9.983 4.902 1.00 82.75 189 ALA A CA 1
ATOM 1428 C C . ALA A 1 189 ? -1.724 9.524 3.525 1.00 82.75 189 ALA A C 1
ATOM 1430 O O . ALA A 1 189 ? -2.216 10.317 2.720 1.00 82.75 189 ALA A O 1
ATOM 1431 N N . SER A 1 190 ? -1.606 8.223 3.257 1.00 89.19 190 SER A N 1
ATOM 1432 C CA . SER A 1 190 ? -2.090 7.653 2.001 1.00 89.19 190 SER A CA 1
ATOM 1433 C C . SER A 1 190 ? -3.610 7.845 1.861 1.00 89.19 190 SER A C 1
ATOM 1435 O O . SER A 1 190 ? -4.335 7.485 2.794 1.00 89.19 190 SER A O 1
ATOM 1437 N N . PRO A 1 191 ? -4.116 8.287 0.692 1.00 91.19 191 PRO A N 1
ATOM 1438 C CA . PRO A 1 191 ? -5.553 8.384 0.429 1.00 91.19 191 PRO A CA 1
ATOM 1439 C C . PRO A 1 191 ? -6.307 7.069 0.679 1.00 91.19 191 PRO A C 1
ATOM 1441 O O . PRO A 1 191 ? -7.395 7.061 1.245 1.00 91.19 191 PRO A O 1
ATOM 1444 N N . HIS A 1 192 ? -5.695 5.932 0.342 1.00 93.38 192 HIS A N 1
ATOM 1445 C CA . HIS A 1 192 ? -6.303 4.616 0.563 1.00 93.38 192 HIS A CA 1
ATOM 1446 C C . HIS A 1 192 ? -6.416 4.251 2.046 1.00 93.38 192 HIS A C 1
ATOM 1448 O O . HIS A 1 192 ? -7.285 3.476 2.431 1.00 93.38 192 HIS A O 1
ATOM 1454 N N . VAL A 1 193 ? -5.556 4.811 2.901 1.00 91.94 193 VAL A N 1
ATOM 1455 C CA . VAL A 1 193 ? -5.673 4.645 4.355 1.00 91.94 193 VAL A CA 1
ATOM 1456 C C . VAL A 1 193 ? -6.835 5.490 4.877 1.00 91.94 193 VAL A C 1
ATOM 1458 O O . VAL A 1 193 ? -7.671 4.982 5.628 1.00 91.94 193 VAL A O 1
ATOM 1461 N N . THR A 1 194 ? -6.931 6.753 4.449 1.00 92.31 194 THR A N 1
ATOM 1462 C CA . THR A 1 194 ? -7.992 7.673 4.891 1.00 92.31 194 THR A CA 1
ATOM 1463 C C . THR A 1 194 ? -9.378 7.256 4.388 1.00 92.31 194 THR A C 1
ATOM 1465 O O . THR A 1 194 ? -10.365 7.425 5.100 1.00 92.31 194 THR A O 1
ATOM 1468 N N . GLU A 1 195 ? -9.471 6.595 3.230 1.00 94.69 195 GLU A N 1
ATOM 1469 C CA . GLU A 1 195 ? -10.726 6.036 2.703 1.00 94.69 195 GLU A CA 1
ATOM 1470 C C . GLU A 1 195 ? -11.434 5.093 3.696 1.00 94.69 195 GLU A C 1
ATOM 1472 O O . GLU A 1 195 ? -12.669 5.042 3.730 1.00 94.69 195 GLU A O 1
ATOM 1477 N N . HIS A 1 196 ? -10.681 4.364 4.530 1.00 94.88 196 HIS A N 1
ATOM 1478 C CA . HIS A 1 196 ? -11.248 3.463 5.538 1.00 94.88 196 HIS A CA 1
ATOM 1479 C C . HIS A 1 196 ? -11.888 4.222 6.701 1.00 94.88 196 HIS A C 1
ATOM 1481 O O . HIS A 1 196 ? -12.990 3.861 7.127 1.00 94.88 196 HIS A O 1
ATOM 1487 N N . THR A 1 197 ? -11.229 5.266 7.208 1.00 94.50 197 THR A N 1
ATOM 1488 C CA . THR A 1 197 ? -11.799 6.130 8.252 1.00 94.50 197 THR A CA 1
ATOM 1489 C C . THR A 1 197 ? -12.973 6.937 7.712 1.00 94.50 197 THR A C 1
ATOM 1491 O O . THR A 1 197 ? -13.989 7.054 8.391 1.00 94.50 197 THR A O 1
ATOM 1494 N N . ASP A 1 198 ? -12.915 7.374 6.453 1.00 95.44 198 ASP A N 1
ATOM 1495 C CA . ASP A 1 198 ? -14.027 8.066 5.802 1.00 95.44 198 ASP A CA 1
ATOM 1496 C C . ASP A 1 198 ? -15.252 7.162 5.636 1.00 95.44 198 ASP A C 1
ATOM 1498 O O . ASP A 1 198 ? -16.389 7.616 5.782 1.00 95.44 198 ASP A O 1
ATOM 1502 N N . ALA A 1 199 ? -15.046 5.876 5.330 1.00 97.06 199 ALA A N 1
ATOM 1503 C CA . ALA A 1 199 ? -16.127 4.899 5.235 1.00 97.06 199 ALA A CA 1
ATOM 1504 C C . ALA A 1 199 ? -16.793 4.646 6.594 1.00 97.06 199 ALA A C 1
ATOM 1506 O O . ALA A 1 199 ? -18.021 4.598 6.665 1.00 97.06 199 ALA A O 1
ATOM 1507 N N . ALA A 1 200 ? -16.007 4.545 7.669 1.00 97.12 200 ALA A N 1
ATOM 1508 C CA . ALA A 1 200 ? -16.540 4.432 9.025 1.00 97.12 200 ALA A CA 1
ATOM 1509 C C . ALA A 1 200 ? -17.299 5.704 9.442 1.00 97.12 200 ALA A C 1
ATOM 1511 O O . ALA A 1 200 ? -18.422 5.615 9.935 1.00 97.12 200 ALA A O 1
ATOM 1512 N N . ALA A 1 201 ? -16.741 6.885 9.164 1.00 97.38 201 ALA A N 1
ATOM 1513 C CA . ALA A 1 201 ? -17.389 8.159 9.457 1.00 97.38 201 ALA A CA 1
ATOM 1514 C C . ALA A 1 201 ? -18.690 8.337 8.656 1.00 97.38 201 ALA A C 1
ATOM 1516 O O . ALA A 1 201 ? -19.665 8.863 9.185 1.00 97.38 201 ALA A O 1
ATOM 1517 N N . ARG A 1 202 ? -18.752 7.872 7.397 1.00 97.50 202 ARG A N 1
ATOM 1518 C CA . ARG A 1 202 ? -20.003 7.829 6.613 1.00 97.50 202 ARG A CA 1
ATOM 1519 C C . ARG A 1 202 ? -21.079 7.008 7.323 1.00 97.50 202 ARG A C 1
ATOM 1521 O O . ARG A 1 202 ? -22.156 7.533 7.570 1.00 97.50 202 ARG A O 1
ATOM 1528 N N . ALA A 1 203 ? -20.760 5.779 7.730 1.00 97.38 203 ALA A N 1
ATOM 1529 C CA . ALA A 1 203 ? -21.714 4.907 8.416 1.00 97.38 203 ALA A CA 1
ATOM 1530 C C . ALA A 1 20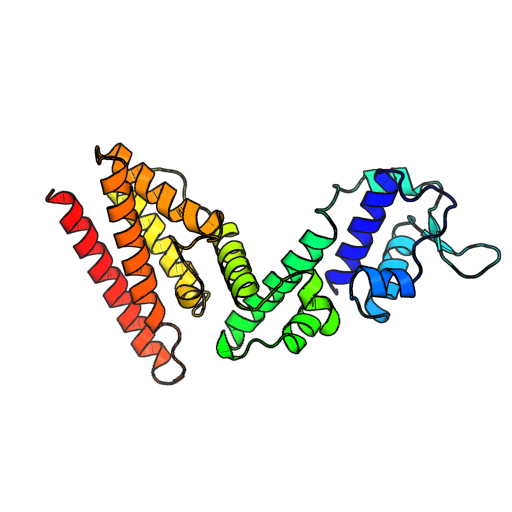3 ? -22.238 5.504 9.740 1.00 97.38 203 ALA A C 1
ATOM 1532 O O . ALA A 1 203 ? -23.395 5.296 10.096 1.00 97.38 203 ALA A O 1
ATOM 1533 N N . LEU A 1 204 ? -21.401 6.257 10.460 1.00 97.44 204 LEU A N 1
ATOM 1534 C CA . LEU A 1 204 ? -21.783 6.957 11.692 1.00 97.44 204 LEU A CA 1
ATOM 1535 C C . LEU A 1 204 ? -22.646 8.199 11.428 1.00 97.44 204 LEU A C 1
ATOM 1537 O O . LEU A 1 204 ? -23.596 8.451 12.164 1.00 97.44 204 LEU A O 1
ATOM 1541 N N . ARG A 1 205 ? -22.381 8.950 10.355 1.00 96.50 205 ARG A N 1
ATOM 1542 C CA . ARG A 1 205 ? -23.267 10.051 9.939 1.00 96.50 205 ARG A CA 1
ATOM 1543 C C . ARG A 1 205 ? -24.641 9.549 9.515 1.00 96.50 205 ARG A C 1
ATOM 1545 O O . ARG A 1 205 ? -25.635 10.169 9.869 1.00 96.50 205 ARG A O 1
ATOM 1552 N N . ASP A 1 206 ? -24.708 8.401 8.845 1.00 93.50 206 ASP A N 1
ATOM 1553 C CA . ASP A 1 206 ? -25.980 7.772 8.470 1.00 93.50 206 ASP A CA 1
ATOM 1554 C C . ASP A 1 206 ? -26.807 7.339 9.704 1.00 93.50 206 ASP A C 1
ATOM 1556 O O . ASP A 1 206 ? -28.026 7.204 9.612 1.00 93.50 206 ASP A O 1
ATOM 1560 N N . ARG A 1 207 ? -26.165 7.157 10.874 1.00 92.75 207 ARG A N 1
ATOM 1561 C CA . ARG A 1 207 ? -26.827 6.948 12.181 1.00 92.75 207 ARG A CA 1
ATOM 1562 C C . ARG A 1 207 ? -27.373 8.250 12.787 1.00 92.75 207 ARG A C 1
ATOM 1564 O O . ARG A 1 207 ? -28.244 8.181 13.646 1.00 92.75 207 ARG A O 1
ATOM 1571 N N . GLY A 1 208 ? -26.874 9.411 12.364 1.00 94.31 208 GLY A N 1
ATOM 1572 C CA . GLY A 1 208 ? -27.246 10.725 12.898 1.00 94.31 208 GLY A CA 1
ATOM 1573 C C . GLY A 1 208 ? -26.137 11.465 13.656 1.00 94.31 208 GLY A C 1
ATOM 1574 O O . GLY A 1 208 ? -26.398 12.559 14.149 1.00 94.31 208 GLY A O 1
ATOM 1575 N N . CYS A 1 209 ? -24.913 10.925 13.736 1.00 96.56 209 CYS A N 1
ATOM 1576 C CA . CYS A 1 209 ? -23.782 11.642 14.339 1.00 96.56 209 CYS A CA 1
ATOM 1577 C C . CYS A 1 209 ? -23.453 12.923 13.560 1.00 96.56 209 CYS A C 1
ATOM 1579 O O . CYS A 1 209 ? -23.524 12.960 12.324 1.00 96.56 209 CYS A O 1
ATOM 1581 N N . SER A 1 210 ? -22.991 13.952 14.272 1.00 97.19 210 SER A N 1
ATOM 1582 C CA . SER A 1 210 ? -22.433 15.139 13.615 1.00 97.19 210 SER A CA 1
ATOM 1583 C C . SER A 1 210 ? -21.160 14.783 12.821 1.00 97.19 210 SER A C 1
ATOM 1585 O O . SER A 1 210 ? -20.503 13.785 13.125 1.00 97.19 210 SER A O 1
ATOM 1587 N N . PRO A 1 211 ? -20.750 15.573 11.808 1.00 96.62 211 PRO A N 1
ATOM 1588 C CA . PRO A 1 211 ? -19.534 15.275 11.049 1.00 96.62 211 PRO A CA 1
ATOM 1589 C C . PRO A 1 211 ? -18.262 15.153 11.902 1.00 96.62 211 PRO A C 1
ATOM 1591 O O . PRO A 1 211 ? -17.440 14.286 11.614 1.00 96.62 211 PRO A O 1
ATOM 1594 N N . ALA A 1 212 ? -18.116 15.989 12.937 1.00 96.31 212 ALA A N 1
ATOM 1595 C CA . ALA A 1 212 ? -16.965 15.961 13.841 1.00 96.31 212 ALA A CA 1
ATOM 1596 C C . ALA A 1 212 ? -16.975 14.700 14.719 1.00 96.31 212 ALA A C 1
ATOM 1598 O O . ALA A 1 212 ? -16.015 13.937 14.716 1.00 96.31 212 ALA A O 1
ATOM 1599 N N . GLU A 1 213 ? -18.107 14.421 15.365 1.00 96.62 213 GLU A N 1
ATOM 1600 C CA . GLU A 1 213 ? -18.300 13.223 16.186 1.00 96.62 213 GLU A CA 1
ATOM 1601 C C . GLU A 1 213 ? -18.082 11.937 15.373 1.00 96.62 213 GLU A C 1
ATOM 1603 O O . GLU A 1 213 ? -17.364 11.034 15.791 1.00 96.62 213 GLU A O 1
ATOM 1608 N N . ALA A 1 214 ? -18.629 11.866 14.156 1.00 97.12 214 ALA A N 1
ATOM 1609 C CA . ALA A 1 214 ? -18.446 10.717 13.279 1.00 97.12 214 ALA A CA 1
ATOM 1610 C C . ALA A 1 214 ? -16.971 10.483 12.906 1.00 97.12 214 ALA A C 1
ATOM 1612 O O . ALA A 1 214 ? -16.558 9.333 12.751 1.00 97.12 214 ALA A O 1
ATOM 1613 N N . ALA A 1 215 ? -16.185 11.552 12.745 1.00 95.56 215 ALA A N 1
ATOM 1614 C CA . ALA A 1 215 ? -14.753 11.455 12.480 1.00 95.56 215 ALA A CA 1
ATOM 1615 C C . ALA A 1 215 ? -13.984 10.951 13.713 1.00 95.56 215 ALA A C 1
ATOM 1617 O O . ALA A 1 215 ? -13.177 10.028 13.581 1.00 95.56 215 ALA A O 1
ATOM 1618 N N . ASP A 1 216 ? -14.282 11.485 14.900 1.00 95.94 216 ASP A N 1
ATOM 1619 C CA . ASP A 1 216 ? -13.639 11.083 16.157 1.00 95.94 216 ASP A CA 1
ATOM 1620 C C . ASP A 1 216 ? -13.931 9.615 16.501 1.00 95.94 216 ASP A C 1
ATOM 1622 O O . ASP A 1 216 ? -13.015 8.840 16.783 1.00 95.94 216 ASP A O 1
ATOM 1626 N N . LEU A 1 217 ? -15.192 9.187 16.389 1.00 97.19 217 LEU A N 1
ATOM 1627 C CA . LEU A 1 217 ? -15.602 7.800 16.623 1.00 97.19 217 LEU A CA 1
ATOM 1628 C C . LEU A 1 217 ? -14.985 6.836 15.593 1.00 97.19 217 LEU A C 1
ATOM 1630 O O . LEU A 1 217 ? -14.520 5.749 15.950 1.00 97.19 217 LEU A O 1
ATOM 1634 N N . ALA A 1 218 ? -14.924 7.228 14.314 1.00 96.62 218 ALA A N 1
ATOM 1635 C CA . ALA A 1 218 ? -14.254 6.442 13.277 1.00 96.62 218 ALA A CA 1
ATOM 1636 C C . ALA A 1 218 ? -12.753 6.280 13.561 1.00 96.62 218 ALA A C 1
ATOM 1638 O O . ALA A 1 218 ? -12.204 5.180 13.421 1.00 96.62 218 ALA A O 1
ATOM 1639 N N . LEU A 1 219 ? -12.093 7.358 13.993 1.00 96.12 219 LEU A N 1
ATOM 1640 C CA . LEU A 1 219 ? -10.684 7.340 14.364 1.00 96.12 219 LEU A CA 1
ATOM 1641 C C . LEU A 1 219 ? -10.439 6.510 15.628 1.00 96.12 219 LEU A C 1
ATOM 1643 O O . LEU A 1 219 ? -9.437 5.797 15.688 1.00 96.12 219 LEU A O 1
ATOM 1647 N N . ALA A 1 220 ? -11.345 6.543 16.608 1.00 97.06 220 ALA A N 1
ATOM 1648 C CA . ALA A 1 220 ? -11.264 5.719 17.812 1.00 97.06 220 ALA A CA 1
ATOM 1649 C C . ALA A 1 220 ? -11.282 4.222 17.467 1.00 97.06 220 ALA A C 1
ATOM 1651 O O . ALA A 1 220 ? -10.435 3.466 17.950 1.00 97.06 220 ALA A O 1
ATOM 1652 N N . VAL A 1 221 ? -12.173 3.799 16.560 1.00 97.38 221 VAL A N 1
ATOM 1653 C CA . VAL A 1 221 ? -12.207 2.414 16.061 1.00 97.38 221 VAL A CA 1
ATOM 1654 C C . VAL A 1 221 ? -10.898 2.063 15.356 1.00 97.38 221 VAL A C 1
ATOM 1656 O O . VAL A 1 221 ? -10.267 1.069 15.706 1.00 97.38 221 VAL A O 1
ATOM 1659 N N . ALA A 1 222 ? -10.445 2.881 14.403 1.00 96.12 222 ALA A N 1
ATOM 1660 C CA . ALA A 1 222 ? -9.209 2.614 13.664 1.00 96.12 222 ALA A CA 1
ATOM 1661 C C . ALA A 1 222 ? -7.973 2.553 14.589 1.00 96.12 222 ALA A C 1
ATOM 1663 O O . ALA A 1 222 ? -7.112 1.682 14.440 1.00 96.12 222 ALA A O 1
ATOM 1664 N N . SER A 1 223 ? -7.917 3.432 15.593 1.00 95.75 223 SER A N 1
ATOM 1665 C CA . SER A 1 223 ? -6.838 3.499 16.583 1.00 95.75 223 SER A CA 1
ATOM 1666 C C . SER A 1 223 ? -6.828 2.291 17.511 1.00 95.75 223 SER A C 1
ATOM 1668 O O . SER A 1 223 ? -5.754 1.764 17.793 1.00 95.75 223 SER A O 1
ATOM 1670 N N . LEU A 1 224 ? -7.998 1.806 17.939 1.00 96.56 224 LEU A N 1
ATOM 1671 C CA . LEU A 1 224 ? -8.111 0.573 18.716 1.00 96.56 224 LEU A CA 1
ATOM 1672 C C . LEU A 1 224 ? -7.557 -0.622 17.930 1.00 96.56 224 LEU A C 1
ATOM 1674 O O . LEU A 1 224 ? -6.740 -1.381 18.454 1.00 96.56 224 LEU A O 1
ATOM 1678 N N . VAL A 1 225 ? -7.983 -0.788 16.674 1.00 97.19 225 VAL A N 1
ATOM 1679 C CA . VAL A 1 225 ? -7.561 -1.924 15.839 1.00 97.19 225 VAL A CA 1
ATOM 1680 C C . VAL A 1 225 ? -6.059 -1.870 15.575 1.00 97.19 225 VAL A C 1
ATOM 1682 O O . VAL A 1 225 ? -5.369 -2.875 15.755 1.00 97.19 225 VAL A O 1
ATOM 1685 N N . ARG A 1 226 ? -5.534 -0.689 15.223 1.00 95.81 226 ARG A N 1
ATOM 1686 C CA . ARG A 1 226 ? -4.094 -0.458 15.058 1.00 95.81 226 ARG A CA 1
ATOM 1687 C C . ARG A 1 226 ? -3.325 -0.712 16.356 1.00 95.81 226 ARG A C 1
ATOM 1689 O O . ARG A 1 226 ? -2.275 -1.339 16.315 1.00 95.81 226 ARG A O 1
ATOM 1696 N N . GLY A 1 227 ? -3.843 -0.256 17.495 1.00 94.88 227 GLY A N 1
ATOM 1697 C CA . GLY A 1 227 ? -3.226 -0.432 18.809 1.00 94.88 227 GLY A CA 1
ATOM 1698 C C . GLY A 1 227 ? -3.086 -1.903 19.198 1.00 94.88 227 GLY A C 1
ATOM 1699 O O . GLY A 1 227 ? -2.004 -2.321 19.596 1.00 94.88 227 GLY A O 1
ATOM 1700 N N . CYS A 1 228 ? -4.136 -2.706 18.996 1.00 95.00 228 CYS A N 1
ATOM 1701 C CA . CYS A 1 228 ? -4.074 -4.157 19.212 1.00 95.00 228 CYS A CA 1
ATOM 1702 C C . CYS A 1 228 ? -3.061 -4.823 18.269 1.00 95.00 228 CYS A C 1
ATOM 1704 O O . CYS A 1 228 ? -2.332 -5.730 18.660 1.00 95.00 228 CYS A O 1
ATOM 1706 N N . ALA A 1 229 ? -2.991 -4.356 17.021 1.00 95.00 229 ALA A N 1
ATOM 1707 C CA . ALA A 1 229 ? -2.105 -4.914 16.008 1.00 95.00 229 ALA A CA 1
ATOM 1708 C C . ALA A 1 229 ? -0.611 -4.656 16.260 1.00 95.00 229 ALA A C 1
ATOM 1710 O O . ALA A 1 229 ? 0.213 -5.402 15.739 1.00 95.00 229 ALA A O 1
ATOM 1711 N N . LEU A 1 230 ? -0.241 -3.654 17.067 1.00 92.12 230 LEU A N 1
ATOM 1712 C CA . LEU A 1 230 ? 1.164 -3.405 17.418 1.00 92.12 230 LEU A CA 1
ATOM 1713 C C . LEU A 1 230 ? 1.809 -4.588 18.158 1.00 92.12 230 LEU A C 1
ATOM 1715 O O . LEU A 1 230 ? 3.018 -4.767 18.060 1.00 92.12 230 LEU A O 1
ATOM 1719 N N . ALA A 1 231 ? 1.018 -5.426 18.834 1.00 89.00 231 ALA A N 1
ATOM 1720 C CA . ALA A 1 231 ? 1.502 -6.639 19.493 1.00 89.00 231 ALA A CA 1
ATOM 1721 C C . ALA A 1 231 ? 1.837 -7.789 18.517 1.00 89.00 231 ALA A C 1
ATOM 1723 O O . ALA A 1 231 ? 2.411 -8.792 18.925 1.00 89.00 231 ALA A O 1
ATOM 1724 N N . LEU A 1 232 ? 1.483 -7.679 17.228 1.00 87.75 232 LEU A N 1
ATOM 1725 C CA . LEU A 1 232 ? 1.734 -8.737 16.239 1.00 87.75 232 LEU A CA 1
ATOM 1726 C C . LEU A 1 232 ? 3.193 -8.779 15.757 1.00 87.75 232 LEU A C 1
ATOM 1728 O O . LEU A 1 232 ? 3.644 -9.814 15.263 1.00 87.75 232 LEU A O 1
ATOM 1732 N N . GLU A 1 233 ? 3.938 -7.679 15.882 1.00 79.88 233 GLU A N 1
ATOM 1733 C CA . GLU A 1 233 ? 5.334 -7.568 15.435 1.00 79.88 233 GLU A CA 1
ATOM 1734 C C . GLU A 1 233 ? 6.315 -8.048 16.523 1.00 79.88 233 GLU A C 1
ATOM 1736 O O . GLU A 1 233 ? 7.217 -7.330 16.945 1.00 79.88 233 GLU A O 1
ATOM 1741 N N . SER A 1 234 ? 6.121 -9.278 17.006 1.00 76.25 234 SER A N 1
ATOM 1742 C CA . SER A 1 234 ? 6.989 -9.873 18.026 1.00 76.25 234 SER A CA 1
ATOM 1743 C C . SER A 1 234 ? 8.331 -10.329 17.450 1.00 76.25 234 SER A C 1
ATOM 1745 O O . SER A 1 234 ? 8.388 -11.185 16.547 1.00 76.25 234 SER A O 1
ATOM 1747 N N . GLU A 1 235 ? 9.417 -9.798 18.017 1.00 70.94 235 GLU A N 1
ATOM 1748 C CA . GLU A 1 235 ? 10.786 -10.217 17.710 1.00 70.94 235 GLU A CA 1
ATOM 1749 C C . GLU A 1 235 ? 11.116 -11.600 18.290 1.00 70.94 235 GLU A C 1
ATOM 1751 O O . GLU A 1 235 ? 11.972 -12.284 17.732 1.00 70.94 235 GLU A O 1
ATOM 1756 N N . ASP A 1 236 ? 10.411 -12.055 19.338 1.00 79.88 236 ASP A N 1
ATOM 1757 C CA . ASP A 1 236 ? 10.592 -13.391 19.915 1.00 79.88 236 ASP A CA 1
ATOM 1758 C C . ASP A 1 236 ? 9.728 -14.434 19.174 1.00 79.88 236 ASP A C 1
ATOM 1760 O O . ASP A 1 236 ? 8.500 -14.471 19.329 1.00 79.88 236 ASP A O 1
ATOM 1764 N N . PRO A 1 237 ? 10.333 -15.363 18.403 1.00 78.06 237 PRO A N 1
ATOM 1765 C CA . PRO A 1 237 ? 9.581 -16.403 17.707 1.00 78.06 237 PRO A CA 1
ATOM 1766 C C . PRO A 1 237 ? 8.801 -17.331 18.650 1.00 78.06 237 PRO A C 1
ATOM 1768 O O . PRO A 1 237 ? 7.828 -17.947 18.214 1.00 78.06 237 PRO A O 1
ATOM 1771 N N . ARG A 1 238 ? 9.220 -17.458 19.919 1.00 81.44 238 ARG A N 1
ATOM 1772 C CA . ARG A 1 238 ? 8.585 -18.330 20.921 1.00 81.44 238 ARG A CA 1
ATOM 1773 C C . ARG A 1 238 ? 7.324 -17.700 21.508 1.00 81.44 238 ARG A C 1
ATOM 1775 O O . ARG A 1 238 ? 6.360 -18.421 21.756 1.00 81.44 238 ARG A O 1
ATOM 1782 N N . ALA A 1 239 ? 7.311 -16.379 21.684 1.00 84.00 239 ALA A N 1
ATOM 1783 C CA . ALA A 1 239 ? 6.167 -15.639 22.216 1.00 84.00 239 ALA A CA 1
ATOM 1784 C C . ALA A 1 239 ? 5.136 -15.272 21.136 1.00 84.00 239 ALA A C 1
ATOM 1786 O O . ALA A 1 239 ? 3.943 -15.189 21.429 1.00 84.00 239 ALA A O 1
ATOM 1787 N N . ARG A 1 240 ? 5.565 -15.155 19.869 1.00 83.31 240 ARG A N 1
ATOM 1788 C CA . ARG A 1 240 ? 4.745 -14.694 18.734 1.00 83.31 240 ARG A CA 1
ATOM 1789 C C . ARG A 1 240 ? 3.352 -15.321 18.645 1.00 83.31 240 ARG A C 1
ATOM 1791 O O . ARG A 1 240 ? 2.390 -14.629 18.328 1.00 83.31 240 ARG A O 1
ATOM 1798 N N . ARG A 1 241 ? 3.222 -16.631 18.892 1.00 85.56 241 ARG A N 1
ATOM 1799 C CA . ARG A 1 241 ? 1.919 -17.316 18.830 1.00 85.56 241 ARG A CA 1
ATOM 1800 C C . ARG A 1 241 ? 0.995 -16.882 19.969 1.00 85.56 241 ARG A C 1
ATOM 1802 O O . ARG A 1 241 ? -0.151 -16.542 19.707 1.00 85.56 241 ARG A O 1
ATOM 1809 N N . ALA A 1 242 ? 1.501 -16.884 21.200 1.00 88.25 242 ALA A N 1
ATOM 1810 C CA . ALA A 1 242 ? 0.729 -16.497 22.376 1.00 88.25 242 ALA A CA 1
ATOM 1811 C C . ALA A 1 242 ? 0.338 -15.011 22.327 1.00 88.25 242 ALA A C 1
ATOM 1813 O O . ALA A 1 242 ? -0.798 -14.667 22.637 1.00 88.25 242 ALA A O 1
ATOM 1814 N N . GLU A 1 243 ? 1.246 -14.145 21.874 1.00 88.19 243 GLU A N 1
ATOM 1815 C CA . GLU A 1 243 ? 0.981 -12.714 21.695 1.00 88.19 243 GLU A CA 1
ATOM 1816 C C . GLU A 1 243 ? -0.045 -12.457 20.589 1.00 88.19 243 GLU A C 1
ATOM 1818 O O . GLU A 1 243 ? -0.942 -11.640 20.774 1.00 88.19 243 GLU A O 1
ATOM 1823 N N . ALA A 1 244 ? 0.009 -13.198 19.477 1.00 88.50 244 ALA A N 1
ATOM 1824 C CA . ALA A 1 244 ? -1.007 -13.104 18.432 1.00 88.50 244 ALA A CA 1
ATOM 1825 C C . ALA A 1 244 ? -2.396 -13.551 18.922 1.00 88.50 244 ALA A C 1
ATOM 1827 O O . ALA A 1 244 ? -3.390 -12.889 18.619 1.00 88.50 244 ALA A O 1
ATOM 1828 N N . ASP A 1 245 ? -2.470 -14.640 19.693 1.00 90.94 245 ASP A N 1
ATOM 1829 C CA . ASP A 1 245 ? -3.728 -15.130 20.266 1.00 90.94 245 ASP A CA 1
ATOM 1830 C C . ASP A 1 245 ? -4.288 -14.128 21.303 1.00 90.94 245 ASP A C 1
ATOM 1832 O O . ASP A 1 245 ? -5.486 -13.828 21.304 1.00 90.94 245 ASP A O 1
ATOM 1836 N N . ALA A 1 246 ? -3.423 -13.533 22.133 1.00 92.31 246 ALA A N 1
ATOM 1837 C CA . ALA A 1 246 ? -3.797 -12.474 23.070 1.00 92.31 246 ALA A CA 1
ATOM 1838 C C . ALA A 1 246 ? -4.267 -11.199 22.350 1.00 92.31 246 ALA A C 1
ATOM 1840 O O . ALA A 1 246 ? -5.279 -10.612 22.735 1.00 92.31 246 ALA A O 1
ATOM 1841 N N . ALA A 1 247 ? -3.583 -10.795 21.277 1.00 93.88 247 ALA A N 1
ATOM 1842 C CA . ALA A 1 247 ? -3.943 -9.628 20.482 1.00 93.88 247 ALA A CA 1
ATOM 1843 C C . ALA A 1 247 ? -5.291 -9.818 19.764 1.00 93.88 247 ALA A C 1
ATOM 1845 O O . ALA A 1 247 ? -6.087 -8.884 19.706 1.00 93.88 247 ALA A O 1
ATOM 1846 N N . GLU A 1 248 ? -5.594 -11.026 19.273 1.00 94.31 248 GLU A N 1
ATOM 1847 C CA . GLU A 1 248 ? -6.907 -11.371 18.703 1.00 94.31 248 GLU A CA 1
ATOM 1848 C C . GLU A 1 248 ? -8.017 -11.272 19.761 1.00 94.31 248 GLU A C 1
ATOM 1850 O O . GLU A 1 248 ? -9.063 -10.668 19.507 1.00 94.31 248 GLU A O 1
ATOM 1855 N N . ALA A 1 249 ? -7.782 -11.804 20.965 1.00 95.06 249 ALA A N 1
ATOM 1856 C CA . ALA A 1 249 ? -8.731 -11.694 22.070 1.00 95.06 249 ALA A CA 1
ATOM 1857 C C . ALA A 1 249 ? -8.956 -10.228 22.485 1.00 95.06 249 ALA A C 1
ATOM 1859 O O . ALA A 1 249 ? -10.101 -9.804 22.663 1.00 95.06 249 ALA A O 1
ATOM 1860 N N . GLN A 1 250 ? -7.882 -9.439 22.579 1.00 95.31 250 GLN A N 1
ATOM 1861 C CA . GLN A 1 250 ? -7.941 -8.014 22.899 1.00 95.31 250 GLN A CA 1
ATOM 1862 C C . GLN A 1 250 ? -8.683 -7.218 21.819 1.00 95.31 250 GLN A C 1
ATOM 1864 O O . GLN A 1 250 ? -9.539 -6.399 22.155 1.00 95.31 250 GLN A O 1
ATOM 1869 N N . PHE A 1 251 ? -8.415 -7.487 20.539 1.00 97.56 251 PHE A N 1
ATOM 1870 C CA . PHE A 1 251 ? -9.128 -6.884 19.413 1.00 97.56 251 PHE A CA 1
ATOM 1871 C C . PHE A 1 251 ? -10.630 -7.181 19.485 1.00 97.56 251 PHE A C 1
ATOM 1873 O O . PHE A 1 251 ? -11.442 -6.256 19.427 1.00 97.56 251 PHE A O 1
ATOM 1880 N N . ALA A 1 252 ? -11.012 -8.450 19.652 1.00 97.12 252 ALA A N 1
ATOM 1881 C CA . ALA A 1 252 ? -12.416 -8.850 19.692 1.00 97.12 252 ALA A CA 1
ATOM 1882 C C . ALA A 1 252 ? -13.157 -8.232 20.888 1.00 97.12 252 ALA A C 1
ATOM 1884 O O . ALA A 1 252 ? -14.249 -7.681 20.725 1.00 97.12 252 ALA A O 1
ATOM 1885 N N . PHE A 1 253 ? -12.553 -8.288 22.079 1.00 97.62 253 PHE A N 1
ATOM 1886 C CA . PHE A 1 253 ? -13.120 -7.701 23.290 1.00 97.62 253 PHE A CA 1
ATOM 1887 C C . PHE A 1 253 ? -13.232 -6.177 23.183 1.00 97.62 253 PHE A C 1
ATOM 1889 O O . PHE A 1 253 ? -14.304 -5.618 23.424 1.00 97.62 253 PHE A O 1
ATOM 1896 N N . GLY A 1 254 ? -12.142 -5.509 22.797 1.00 97.50 254 GLY A N 1
ATOM 1897 C CA . GLY A 1 254 ? -12.078 -4.057 22.691 1.00 97.50 254 GLY A CA 1
ATOM 1898 C C . GLY A 1 254 ? -13.071 -3.516 21.670 1.00 97.50 254 GLY A C 1
ATOM 1899 O O . GLY A 1 254 ? -13.775 -2.554 21.962 1.00 97.50 254 GLY A O 1
ATOM 1900 N N . LEU A 1 255 ? -13.178 -4.157 20.499 1.00 98.00 255 LEU A N 1
ATOM 1901 C CA . LEU A 1 255 ? -14.090 -3.711 19.446 1.00 98.00 255 LEU A CA 1
ATOM 1902 C C . LEU A 1 255 ? -15.543 -3.811 19.911 1.00 98.00 255 LEU A C 1
ATOM 1904 O O . LEU A 1 255 ? -16.302 -2.862 19.737 1.00 98.00 255 LEU A O 1
ATOM 1908 N N . ALA A 1 256 ? -15.920 -4.928 20.539 1.00 97.06 256 ALA A N 1
ATOM 1909 C CA . ALA A 1 256 ? -17.266 -5.093 21.073 1.00 97.06 256 ALA A CA 1
ATOM 1910 C C . ALA A 1 256 ? -17.586 -4.012 22.116 1.00 97.06 256 ALA A C 1
ATOM 1912 O O . ALA A 1 256 ? -18.616 -3.354 22.011 1.00 97.06 256 ALA A O 1
ATOM 1913 N N . ARG A 1 257 ? -16.686 -3.776 23.080 1.00 97.50 257 ARG A N 1
ATOM 1914 C CA . ARG A 1 257 ? -16.888 -2.759 24.125 1.00 97.50 257 ARG A CA 1
ATOM 1915 C C . ARG A 1 257 ? -16.955 -1.340 23.580 1.00 97.50 257 ARG A C 1
ATOM 1917 O O . ARG A 1 257 ? -17.798 -0.577 24.037 1.00 97.50 257 ARG A O 1
ATOM 1924 N N . LEU A 1 258 ? -16.111 -1.004 22.608 1.00 97.19 258 LEU A N 1
ATOM 1925 C CA . LEU A 1 258 ? -16.113 0.315 21.986 1.00 97.19 258 LEU A CA 1
ATOM 1926 C C . LEU A 1 258 ? -17.441 0.578 21.262 1.00 97.19 258 LEU A C 1
ATOM 1928 O O . LEU A 1 258 ? -18.074 1.602 21.495 1.00 97.19 258 LEU A O 1
ATOM 1932 N N . LEU A 1 259 ? -17.908 -0.377 20.450 1.00 96.44 259 LEU A N 1
ATOM 1933 C CA . LEU A 1 259 ? -19.168 -0.234 19.7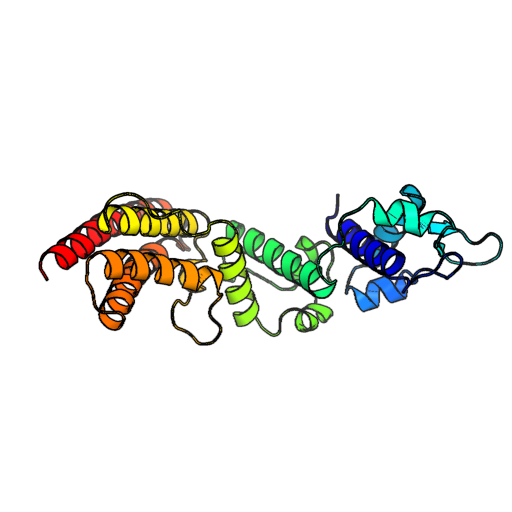16 1.00 96.44 259 LEU A CA 1
ATOM 1934 C C . LEU A 1 259 ? -20.397 -0.242 20.639 1.00 96.44 259 LEU A C 1
ATOM 1936 O O . LEU A 1 259 ? -21.335 0.508 20.396 1.00 96.44 259 LEU A O 1
ATOM 1940 N N . ASP A 1 260 ? -20.382 -1.029 21.722 1.00 95.25 260 ASP A N 1
ATOM 1941 C CA . ASP A 1 260 ? -21.430 -0.989 22.757 1.00 95.25 260 ASP A CA 1
ATOM 1942 C C . ASP A 1 260 ? -21.481 0.362 23.490 1.00 95.25 260 ASP A C 1
ATOM 1944 O O . ASP A 1 260 ? -22.504 0.694 24.089 1.00 95.25 260 ASP A O 1
ATOM 1948 N N . GLY A 1 261 ? -20.370 1.106 23.513 1.00 93.88 261 GLY A N 1
ATOM 1949 C CA . GLY A 1 261 ? -20.305 2.465 24.048 1.00 93.88 261 GLY A CA 1
ATOM 1950 C C . GLY A 1 261 ? -20.989 3.470 23.125 1.00 93.88 261 GLY A C 1
ATOM 1951 O O . GLY A 1 261 ? -21.757 4.296 23.600 1.00 93.88 261 GLY A O 1
ATOM 1952 N N . PHE A 1 262 ? -20.802 3.330 21.809 1.00 92.62 262 PHE A N 1
ATOM 1953 C CA . PHE A 1 262 ? -21.396 4.225 20.804 1.00 92.62 262 PHE A CA 1
ATOM 1954 C C . PHE A 1 262 ? -22.929 4.122 20.726 1.00 92.62 262 PHE A C 1
ATOM 1956 O O . PHE A 1 262 ? -23.582 4.997 20.171 1.00 92.62 262 PHE A O 1
ATOM 1963 N N . GLU A 1 263 ? -23.513 3.038 21.245 1.00 82.44 263 GLU A N 1
ATOM 1964 C CA . GLU A 1 263 ? -24.968 2.857 21.340 1.00 82.44 263 GLU A CA 1
ATOM 1965 C C . GLU A 1 263 ? -25.608 3.618 22.508 1.00 82.44 263 GLU A C 1
ATOM 1967 O O . GLU A 1 263 ? -26.826 3.782 22.522 1.00 82.44 263 GLU A O 1
ATOM 1972 N N . ARG A 1 264 ? -24.818 4.029 23.508 1.00 62.72 264 ARG A N 1
ATOM 1973 C CA . ARG A 1 264 ? -25.314 4.602 24.771 1.00 62.72 264 ARG A CA 1
ATOM 1974 C C . ARG A 1 264 ? -25.251 6.133 24.817 1.00 62.72 264 ARG A C 1
ATOM 1976 O O . ARG A 1 264 ? -25.560 6.700 25.863 1.00 62.72 264 ARG A O 1
ATOM 1983 N N . GLU A 1 265 ? -24.891 6.758 23.697 1.00 54.91 265 GLU A N 1
ATOM 1984 C CA . GLU A 1 265 ? -24.895 8.205 23.426 1.00 54.91 265 GLU A CA 1
ATOM 1985 C C . GLU A 1 265 ? -25.838 8.519 22.255 1.00 54.91 265 GLU A C 1
ATOM 1987 O O . GLU A 1 265 ? -26.667 9.439 22.433 1.00 54.91 265 GLU A O 1
#

Secondary structure (DSSP, 8-state):
--HHHHHHHHHHHHHHHHTSS-TTSBPPPHHHHHHHH-B-HHHHHHHHHHHHHTTSEEE-SSSSSEEE-TTHHHHHHTSPPPPPHHHHHHHHHHHHHHHHHHHH-GGG--HHHHHHHTTSB-GGGGGGT--SHHHHHHHHHHHHHHTSPPPPP-S-HHHHHHHHHHHHHHHHHH-TTHHHH--SSSTT--HHHHHHHHHHHHHHHHHT--HHHHHHHHHHHHHHHHHHHGGG--S-TTTHHHHHHHHHHHHHHHHHHHHHHHT--

pLDDT: mean 89.82, std 8.1, range [47.38, 98.25]

Sequence (265 aa):
MTRFAADIVADLRARIVAGDLKPGEFLPTAKEITAGWGATTATAYKAMELLRQEGLAAKVVRGIGLVVTADAPAVAAAWAPPPAHGDLVRARIVTAAVELADRDGLANLSLRLIGERAGGLVSGTFYKWVRDRAELETLMAGAVFAGHPPPKPAGTWRAQLERLARLQWRMYRRHAWLARTVSFTAPGASPHVTEHTDAAARALRDRGCSPAEAADLALAVASLVRGCALALESEDPRARRAEADAAEAQFAFGLARLLDGFERE

Organism: NCBI:txid53360